Protein AF-G9KLY7-F1 (afdb_monomer_lite)

InterPro domains:
  IPR016024 Armadillo-type fold [SSF48371] (72-216)
  IPR052087 Ribosomal RNA-processing protein RRP12 [PTHR48287] (63-218)
  IPR057860 RRP12, N-terminal HEAT domain [PF25772] (69-218)

Organism: Mustela putorius furo (NCBI:txid9669)

Foldseek 3Di:
DDDDDDDDPPPDPVVVVVVVVVVPPDDDPDDDDDDDDDDDDDDDDDDDDDDPPPLCPLQVPQPDPLCVVLVVLPPDPDPLSVLLSNLVSVLSVVCVVVVHDNALLSLLVSLLVVCLVDDDLSNNLSSLQSNLSSLVPPDLVSLQVCVQVLLVSLLVVLVVCVPPPDCSNLLSSLSSLVSSLVSDDPVVVVDPSSVVSLVSLVVQCPPPDPSSVVSSVD

Radius of gyration: 25.96 Å; chains: 1; bounding box: 68×45×84 Å

pLDDT: mean 78.6, std 22.74, range [26.75, 97.88]

Sequence (218 aa):
FFSRPSGKSDLTVDAVKLHNELQSGSMRVGKSEAPETAMEEEEGPALTEKSSGTFMSGLSDCTNVTFSKVQRFWESNSAAHKEICAVLAAVTEVIRSQGGKETETEYFAALMTTVEAVESPESLAAVSYLLNLVLKRVPSPVLIKKFSDTSKAFMDIMAAQTNSGSTSALRWVLSCLATLLRKQDLEAWSYPVTLQVYQGLLSFTVHPKPKIRKAAQH

Structure (mmCIF, N/CA/C/O backbone):
data_AF-G9KLY7-F1
#
_entry.id   AF-G9KLY7-F1
#
loop_
_atom_site.group_PDB
_atom_site.id
_atom_site.type_symbol
_atom_site.label_atom_id
_atom_site.label_alt_id
_atom_site.label_comp_id
_atom_site.label_asym_id
_atom_site.label_entity_id
_atom_site.label_seq_id
_atom_site.pdbx_PDB_ins_code
_atom_site.Cartn_x
_atom_site.Cartn_y
_atom_site.Cartn_z
_atom_site.occupancy
_atom_site.B_iso_or_equiv
_atom_site.auth_seq_id
_atom_site.auth_comp_id
_atom_site.auth_asym_id
_atom_site.auth_atom_id
_atom_site.pdbx_PDB_model_num
ATOM 1 N N . PHE A 1 1 ? -45.523 27.018 -5.804 1.00 43.12 1 PHE A N 1
ATOM 2 C CA . PHE A 1 1 ? -46.338 26.554 -4.669 1.00 43.12 1 PHE A CA 1
ATOM 3 C C . PHE A 1 1 ? -45.859 25.178 -4.237 1.00 43.12 1 PHE A C 1
ATOM 5 O O . PHE A 1 1 ? -46.301 24.210 -4.824 1.00 43.12 1 PHE A O 1
ATOM 12 N N . PHE A 1 2 ? -44.951 25.099 -3.261 1.00 39.91 2 PHE A N 1
ATOM 13 C CA . PHE A 1 2 ? -44.820 23.951 -2.356 1.00 39.91 2 PHE A CA 1
ATOM 14 C C . PHE A 1 2 ? -44.278 24.465 -1.015 1.00 39.91 2 PHE A C 1
ATOM 16 O O . PHE A 1 2 ? -43.450 25.374 -0.971 1.00 39.91 2 PHE A O 1
ATOM 23 N N . SER A 1 3 ? -44.887 23.967 0.053 1.00 40.25 3 SER A N 1
ATOM 24 C CA . SER A 1 3 ? -45.015 24.587 1.368 1.00 40.25 3 SER A CA 1
ATOM 25 C C . SER A 1 3 ? -43.770 24.467 2.252 1.00 40.25 3 SER A C 1
ATOM 27 O O . SER A 1 3 ? -43.047 23.476 2.219 1.00 40.25 3 SER A O 1
ATOM 29 N N . ARG A 1 4 ? -43.566 25.488 3.089 1.00 48.78 4 ARG A N 1
ATOM 30 C CA . ARG A 1 4 ? -42.538 25.589 4.135 1.00 48.78 4 ARG A CA 1
ATOM 31 C C . ARG A 1 4 ? -42.913 24.687 5.325 1.00 48.78 4 ARG A C 1
ATOM 33 O O . ARG A 1 4 ? -44.036 24.833 5.811 1.00 48.78 4 ARG A O 1
ATOM 40 N N . PRO A 1 5 ? -42.028 23.828 5.864 1.00 46.84 5 PRO A N 1
ATOM 41 C CA . PRO A 1 5 ? -42.283 23.205 7.154 1.00 46.84 5 PRO A CA 1
ATOM 42 C C . PRO A 1 5 ? -42.012 24.238 8.252 1.00 46.84 5 PRO A C 1
ATOM 44 O O . PRO A 1 5 ? -40.879 24.661 8.474 1.00 46.84 5 PRO A O 1
ATOM 47 N N . SER A 1 6 ? -43.085 24.675 8.905 1.00 49.69 6 SER A N 1
ATOM 48 C CA . SER A 1 6 ? -43.054 25.278 10.235 1.00 49.69 6 SER A CA 1
ATOM 49 C C . SER A 1 6 ? -42.907 24.139 11.241 1.00 49.69 6 SER A C 1
ATOM 51 O O . SER A 1 6 ? -43.842 23.368 11.438 1.00 49.69 6 SER A O 1
ATOM 53 N N . GLY A 1 7 ? -41.732 24.015 11.845 1.00 43.12 7 GLY A N 1
ATOM 54 C CA . GLY A 1 7 ? -41.465 23.102 12.949 1.00 43.12 7 GLY A CA 1
ATOM 55 C C . GLY A 1 7 ? -40.492 23.793 13.886 1.00 43.12 7 GLY A C 1
ATOM 56 O O . GLY A 1 7 ? -39.414 24.198 13.461 1.00 43.12 7 GLY A O 1
ATOM 57 N N . LYS A 1 8 ? -40.915 24.017 15.128 1.00 46.72 8 LYS A N 1
ATOM 58 C CA . LYS A 1 8 ? -40.092 24.604 16.184 1.00 46.72 8 LYS A CA 1
ATOM 59 C C . LYS A 1 8 ? -38.872 23.705 16.380 1.00 46.72 8 LYS A C 1
ATOM 61 O O . LYS A 1 8 ? -39.028 22.525 16.676 1.00 46.72 8 LYS A O 1
ATOM 66 N N . SER A 1 9 ? -37.681 24.248 16.159 1.00 49.00 9 SER A N 1
ATOM 67 C CA . SER A 1 9 ? -36.434 23.556 16.462 1.00 49.00 9 SER A CA 1
ATOM 68 C C . SER A 1 9 ? -36.291 23.473 17.979 1.00 49.00 9 SER A C 1
ATOM 70 O O . SER A 1 9 ? -35.801 24.413 18.599 1.00 49.00 9 SER A O 1
ATOM 72 N N . ASP A 1 10 ? -36.696 22.352 18.573 1.00 50.41 10 ASP A N 1
ATOM 73 C CA . ASP A 1 10 ? -36.286 21.957 19.924 1.00 50.41 10 ASP A CA 1
ATOM 74 C C . ASP A 1 10 ? -34.817 21.502 19.885 1.00 50.41 10 ASP A C 1
ATOM 76 O O . ASP A 1 10 ? -34.469 20.358 20.172 1.00 50.41 10 ASP A O 1
ATOM 80 N N . LEU A 1 11 ? -33.931 22.425 19.485 1.00 51.50 11 LEU A N 1
ATOM 81 C CA . LEU A 1 11 ? -32.498 22.305 19.707 1.00 51.50 11 LEU A CA 1
ATOM 82 C C . LEU A 1 11 ? -32.294 22.573 21.200 1.00 51.50 11 LEU A C 1
ATOM 84 O O . LEU A 1 11 ? -32.127 23.706 21.647 1.00 51.50 11 LEU A O 1
ATOM 88 N N . THR A 1 12 ? -32.480 21.493 21.951 1.00 59.66 12 THR A N 1
ATOM 89 C CA . THR A 1 12 ? -32.489 21.379 23.405 1.00 59.66 12 THR A CA 1
ATOM 90 C C . THR A 1 12 ? -31.544 22.366 24.072 1.00 59.66 12 THR A C 1
ATOM 92 O O . THR A 1 12 ? -30.328 22.312 23.886 1.00 59.66 12 THR A O 1
ATOM 95 N N . VAL A 1 13 ? -32.130 23.224 24.906 1.00 58.59 13 VAL A N 1
ATOM 96 C CA . VAL A 1 13 ? -31.463 24.118 25.863 1.00 58.59 13 VAL A CA 1
ATOM 97 C C . VAL A 1 13 ? -30.364 23.383 26.650 1.00 58.59 13 VAL A C 1
ATOM 99 O O . VAL A 1 13 ? -29.341 23.974 26.991 1.00 58.59 13 VAL A O 1
ATOM 102 N N . ASP A 1 14 ? -30.522 22.073 26.839 1.00 55.53 14 ASP A N 1
ATOM 103 C CA . ASP A 1 14 ? -29.553 21.184 27.480 1.00 55.53 14 ASP A CA 1
ATOM 104 C C . ASP A 1 14 ? -28.222 21.069 26.722 1.00 55.53 14 ASP A C 1
ATOM 106 O O . ASP A 1 14 ? -27.166 21.038 27.349 1.00 55.53 14 ASP A O 1
ATOM 110 N N . ALA A 1 15 ? -28.232 21.099 25.384 1.00 57.47 15 ALA A N 1
ATOM 111 C CA . ALA A 1 15 ? -27.008 21.058 24.579 1.00 57.47 15 ALA A CA 1
ATOM 112 C C . ALA A 1 15 ? -26.181 22.348 24.733 1.00 57.47 15 ALA A C 1
ATOM 114 O O . ALA A 1 15 ? -24.951 22.309 24.752 1.00 57.47 15 ALA A O 1
ATOM 115 N N . VAL A 1 16 ? -26.855 23.491 24.902 1.00 59.41 16 VAL A N 1
ATOM 116 C CA . VAL A 1 16 ? -26.200 24.788 25.142 1.00 59.41 16 VAL A CA 1
ATOM 117 C C . VAL A 1 16 ? -25.718 24.895 26.591 1.00 59.41 16 VAL A C 1
ATOM 119 O O . VAL A 1 16 ? -24.630 25.415 26.841 1.00 59.41 16 VAL A O 1
ATOM 122 N N . LYS A 1 17 ? -26.478 24.355 27.552 1.00 61.22 17 LYS A N 1
ATOM 123 C CA . LYS A 1 17 ? -26.090 24.329 28.968 1.00 61.22 17 LYS A CA 1
ATOM 124 C C . LYS A 1 17 ? -24.821 23.500 29.197 1.00 61.22 17 LYS A C 1
ATOM 126 O O . LYS A 1 17 ? -23.915 23.968 29.880 1.00 61.22 17 LYS A O 1
ATOM 131 N N . LEU A 1 18 ? -24.717 22.341 28.547 1.00 61.12 18 LEU A N 1
ATOM 132 C CA . LEU A 1 18 ? -23.553 21.455 28.642 1.00 61.12 18 LEU A CA 1
ATOM 133 C C . LEU A 1 18 ? -22.294 22.095 28.021 1.00 61.12 18 LEU A C 1
ATOM 135 O O . LEU A 1 18 ? -21.194 21.954 28.553 1.00 61.12 18 LEU A O 1
ATOM 139 N N . HIS A 1 19 ? -22.451 22.883 26.949 1.00 58.31 19 HIS A N 1
ATOM 140 C CA . HIS A 1 19 ? -21.348 23.662 26.373 1.00 58.31 19 HIS A CA 1
ATOM 141 C C . HIS A 1 19 ? -20.872 24.793 27.306 1.00 58.31 19 HIS A C 1
ATOM 143 O O . HIS A 1 19 ? -19.667 25.005 27.448 1.00 58.31 19 HIS A O 1
ATOM 149 N N . ASN A 1 20 ? -21.799 25.483 27.983 1.00 57.00 20 ASN A N 1
ATOM 150 C CA . ASN A 1 20 ? -21.468 26.545 28.942 1.00 57.00 20 ASN A CA 1
ATOM 151 C C . ASN A 1 20 ? -20.804 26.011 30.222 1.00 57.00 20 ASN A C 1
ATOM 153 O O . ASN A 1 20 ? -19.874 26.637 30.729 1.00 57.00 20 ASN A O 1
ATOM 157 N N . GLU A 1 21 ? -21.230 24.851 30.729 1.00 58.00 21 GLU A N 1
ATOM 158 C CA . GLU A 1 21 ? -20.611 24.219 31.902 1.00 58.00 21 GLU A CA 1
ATOM 159 C C . GLU A 1 21 ? -19.152 23.823 31.623 1.00 58.00 21 GLU A C 1
ATOM 161 O O . GLU A 1 21 ? -18.280 24.116 32.442 1.00 58.00 21 GLU A O 1
ATOM 166 N N . LEU A 1 22 ? -18.858 23.289 30.429 1.00 55.34 22 LEU A N 1
ATOM 167 C CA . LEU A 1 22 ? -17.496 22.938 30.001 1.00 55.34 22 LEU A CA 1
ATOM 168 C C . LEU A 1 22 ? -16.576 24.153 29.794 1.00 55.34 22 LEU A C 1
ATOM 170 O O . LEU A 1 22 ? -15.370 24.041 30.010 1.00 55.34 22 LEU A O 1
ATOM 174 N N . GLN A 1 23 ? -17.112 25.313 29.401 1.00 49.84 23 GLN A N 1
ATOM 175 C CA . GLN A 1 23 ? -16.313 26.538 29.251 1.00 49.84 23 GLN A CA 1
ATOM 176 C C . GLN A 1 23 ? -16.103 27.303 30.566 1.00 49.84 23 GLN A C 1
ATOM 178 O O . GLN A 1 23 ? -15.151 28.073 30.680 1.00 49.84 23 GLN A O 1
ATOM 183 N N . SER A 1 24 ? -16.951 27.087 31.576 1.00 43.81 24 SER A N 1
ATOM 184 C CA . SER A 1 24 ? -16.925 27.837 32.841 1.00 43.81 24 SER A CA 1
ATOM 185 C C . SER A 1 24 ? -15.926 27.326 33.890 1.00 43.81 24 SER A C 1
ATOM 187 O O . SER A 1 24 ? -16.011 27.730 35.050 1.00 43.81 24 SER A O 1
ATOM 189 N N . GLY A 1 25 ? -14.962 26.481 33.498 1.00 43.44 25 GLY A N 1
ATOM 190 C CA . GLY A 1 25 ? -13.860 25.998 34.339 1.00 43.44 25 GLY A CA 1
ATOM 191 C C . GLY A 1 25 ? -12.996 27.134 34.898 1.00 43.44 25 GLY A C 1
ATOM 192 O O . GLY A 1 25 ? -11.901 27.412 34.415 1.00 43.44 25 GLY A O 1
ATOM 193 N N . SER A 1 26 ? -13.499 27.807 35.932 1.00 38.53 26 SER A N 1
ATOM 194 C CA . SER A 1 26 ? -12.792 28.820 36.696 1.00 38.53 26 SER A CA 1
ATOM 195 C C . SER A 1 26 ? -11.732 28.117 37.531 1.00 38.53 26 SER A C 1
ATOM 197 O O . SER A 1 26 ? -12.026 27.478 38.542 1.00 38.53 26 SER A O 1
ATOM 199 N N . MET A 1 27 ? -10.479 28.252 37.101 1.00 43.09 27 MET A N 1
ATOM 200 C CA . MET A 1 27 ? -9.332 28.009 37.959 1.00 43.09 27 MET A CA 1
ATOM 201 C C . MET A 1 27 ? -9.468 28.859 39.224 1.00 43.09 27 MET A C 1
ATOM 203 O O . MET A 1 27 ? -9.385 30.087 39.173 1.00 43.09 27 MET A O 1
ATOM 207 N N . ARG A 1 28 ? -9.626 28.205 40.373 1.00 34.66 28 ARG A N 1
ATOM 208 C CA . ARG A 1 28 ? -9.358 28.815 41.673 1.00 34.66 28 ARG A CA 1
ATOM 209 C C . ARG A 1 28 ? -8.182 28.099 42.311 1.00 34.66 28 ARG A C 1
ATOM 211 O O . ARG A 1 28 ? -8.326 27.096 42.997 1.00 34.66 28 ARG A O 1
ATOM 218 N N . VAL A 1 29 ? -7.004 28.662 42.059 1.00 41.59 29 VAL A N 1
ATOM 219 C CA . VAL A 1 29 ? -5.835 28.512 42.924 1.00 41.59 29 VAL A CA 1
ATOM 220 C C . VAL A 1 29 ? -6.199 29.152 44.265 1.00 41.59 29 VAL A C 1
ATOM 222 O O . VAL A 1 29 ? -6.426 30.357 44.332 1.00 41.59 29 VAL A O 1
ATOM 225 N N . GLY A 1 30 ? -6.294 28.342 45.317 1.00 29.91 30 GLY A N 1
ATOM 226 C CA . GLY A 1 30 ? -6.558 28.786 46.683 1.00 29.91 30 GLY A CA 1
ATOM 227 C C . GLY A 1 30 ? -5.616 28.076 47.645 1.00 29.91 30 GLY A C 1
ATOM 228 O O . GLY A 1 30 ? -5.758 26.887 47.899 1.00 29.91 30 GLY A O 1
ATOM 229 N N . LYS A 1 31 ? -4.625 28.814 48.139 1.00 34.75 31 LYS A N 1
ATOM 230 C CA . LYS A 1 31 ? -3.676 28.418 49.181 1.00 34.75 31 LYS A CA 1
ATOM 231 C C . LYS A 1 31 ? -4.272 28.837 50.530 1.00 34.75 31 LYS A C 1
ATOM 233 O O . LYS A 1 31 ? -4.532 30.025 50.668 1.00 34.75 31 LYS A O 1
ATOM 238 N N . SER A 1 32 ? -4.463 27.915 51.480 1.00 28.67 32 SER A N 1
ATOM 239 C CA . SER A 1 32 ? -4.460 28.211 52.928 1.00 28.67 32 SER A CA 1
ATOM 240 C C . SER A 1 32 ? -4.529 26.940 53.790 1.00 28.67 32 SER A C 1
ATOM 242 O O . SER A 1 32 ? -5.463 26.159 53.682 1.00 28.67 32 SER A O 1
ATOM 244 N N . GLU A 1 33 ? -3.464 26.767 54.577 1.00 30.42 33 GLU A N 1
ATOM 245 C CA . GLU A 1 33 ? -3.372 26.402 56.005 1.00 30.42 33 GLU A CA 1
ATOM 246 C C . GLU A 1 33 ? -4.382 25.424 56.652 1.00 30.42 33 GLU A C 1
ATOM 248 O O . GLU A 1 33 ? -5.589 25.642 56.673 1.00 30.42 33 GLU A O 1
ATOM 253 N N . ALA A 1 34 ? -3.815 24.379 57.271 1.00 32.91 34 ALA A N 1
ATOM 254 C CA . ALA A 1 34 ? -4.435 23.437 58.216 1.00 32.91 34 ALA A CA 1
ATOM 255 C C . ALA A 1 34 ? -4.718 24.104 59.593 1.00 32.91 34 ALA A C 1
ATOM 257 O O . ALA A 1 34 ? -4.144 25.168 59.845 1.00 32.91 34 ALA A O 1
ATOM 258 N N . PRO A 1 35 ? -5.544 23.522 60.501 1.00 38.03 35 PRO A N 1
ATOM 259 C CA . PRO A 1 35 ? -5.127 22.343 61.287 1.00 38.03 35 PRO A CA 1
ATOM 260 C C . PRO A 1 35 ? -6.212 21.279 61.623 1.00 38.03 35 PRO A C 1
ATOM 262 O O . PRO A 1 35 ? -7.405 21.551 61.639 1.00 38.03 35 PRO A O 1
ATOM 265 N N . GLU A 1 36 ? -5.701 20.072 61.914 1.00 27.17 36 GLU A N 1
ATOM 266 C CA . GLU A 1 36 ? -6.116 19.030 62.888 1.00 27.17 36 GLU A CA 1
ATOM 267 C C . GLU A 1 36 ? -7.600 18.623 63.078 1.00 27.17 36 GLU A C 1
ATOM 269 O O . GLU A 1 36 ? -8.401 19.368 63.629 1.00 27.17 36 GLU A O 1
ATOM 274 N N . THR A 1 37 ? -7.944 17.347 62.825 1.00 26.75 37 THR A N 1
ATOM 275 C CA . THR A 1 37 ? -8.063 16.263 63.845 1.00 26.75 37 THR A CA 1
ATOM 276 C C . THR A 1 37 ? -8.812 15.013 63.328 1.00 26.75 37 THR A C 1
ATOM 278 O O . THR A 1 37 ? -9.828 15.119 62.655 1.00 26.75 37 THR A O 1
ATOM 281 N N . ALA A 1 38 ? -8.313 13.851 63.778 1.00 29.25 38 ALA A N 1
ATOM 282 C CA . ALA A 1 38 ? -8.989 12.570 64.051 1.00 29.25 38 ALA A CA 1
ATOM 283 C C . ALA A 1 38 ? -9.402 11.603 62.910 1.00 29.25 38 ALA A C 1
ATOM 285 O O . ALA A 1 38 ? -9.938 11.971 61.875 1.00 29.25 38 ALA A O 1
ATOM 286 N N . MET A 1 39 ? -9.090 10.331 63.190 1.00 31.41 39 MET A N 1
ATOM 287 C CA . MET A 1 39 ? -9.146 9.096 62.395 1.00 31.41 39 MET A CA 1
ATOM 288 C C . MET A 1 39 ? -10.555 8.657 61.975 1.00 31.41 39 MET A C 1
ATOM 290 O O . MET A 1 39 ? -11.486 8.837 62.748 1.00 31.41 39 MET A O 1
ATOM 294 N N . GLU A 1 40 ? -10.647 7.945 60.845 1.00 31.22 40 GLU A N 1
ATOM 295 C CA . GLU A 1 40 ? -11.158 6.560 60.766 1.00 31.22 40 GLU A CA 1
ATOM 296 C C . GLU A 1 40 ? -10.858 5.963 59.371 1.00 31.22 40 GLU A C 1
ATOM 298 O O . GLU A 1 40 ? -11.022 6.624 58.345 1.00 31.22 40 GLU A O 1
ATOM 303 N N . GLU A 1 41 ? -10.326 4.738 59.353 1.00 31.16 41 GLU A N 1
ATOM 304 C CA . GLU A 1 41 ? -10.041 3.932 58.160 1.00 31.16 41 GLU A CA 1
ATOM 305 C C . GLU A 1 41 ? -11.329 3.273 57.649 1.00 31.16 41 GLU A C 1
ATOM 307 O O . GLU A 1 41 ? -12.024 2.638 58.432 1.00 31.16 41 GLU A O 1
ATOM 312 N N . GLU A 1 42 ? -11.605 3.358 56.345 1.00 29.22 42 GLU A N 1
ATOM 313 C CA . GLU A 1 42 ? -12.414 2.388 55.588 1.00 29.22 42 GLU A CA 1
ATOM 314 C C . GLU A 1 42 ? -12.041 2.512 54.097 1.00 29.22 42 GLU A C 1
ATOM 316 O O . GLU A 1 42 ? -11.941 3.609 53.538 1.00 29.22 42 GLU A O 1
ATOM 321 N N . GLU A 1 43 ? -11.735 1.374 53.477 1.00 36.62 43 GLU A N 1
ATOM 322 C CA . GLU A 1 43 ? -11.169 1.244 52.135 1.00 36.62 43 GLU A CA 1
ATOM 323 C C . GLU A 1 43 ? -12.163 1.658 51.032 1.00 36.62 43 GLU A C 1
ATOM 325 O O . GLU A 1 43 ? -13.253 1.106 50.899 1.00 36.62 43 GLU A O 1
ATOM 330 N N . GLY A 1 44 ? -11.749 2.580 50.158 1.00 29.64 44 GLY A N 1
ATOM 331 C CA . GLY A 1 44 ? -12.450 2.926 48.918 1.00 29.64 44 GLY A CA 1
ATOM 332 C C . GLY A 1 44 ? -11.447 3.084 47.770 1.00 29.64 44 GLY A C 1
ATOM 333 O O . GLY A 1 44 ? -10.405 3.715 47.962 1.00 29.64 44 GLY A O 1
ATOM 334 N N . PRO A 1 45 ? -11.690 2.494 46.585 1.00 32.44 45 PRO A N 1
ATOM 335 C CA . PRO A 1 45 ? -10.659 2.311 45.573 1.00 32.44 45 PRO A CA 1
ATOM 336 C C . PRO A 1 45 ? -10.225 3.639 44.951 1.00 32.44 45 PRO A C 1
ATOM 338 O O . PRO A 1 45 ? -11.038 4.510 44.640 1.00 32.44 45 PRO A O 1
ATOM 341 N N . ALA A 1 46 ? -8.913 3.742 44.744 1.00 30.94 46 ALA A N 1
ATOM 342 C CA . ALA A 1 46 ? -8.215 4.862 44.139 1.00 30.94 46 ALA A CA 1
ATOM 343 C C . ALA A 1 46 ? -8.925 5.398 42.883 1.00 30.94 46 ALA A C 1
ATOM 345 O O . ALA A 1 46 ? -9.134 4.680 41.899 1.00 30.94 46 ALA A O 1
ATOM 346 N N . LEU A 1 47 ? -9.243 6.694 42.922 1.00 34.56 47 LEU A N 1
ATOM 347 C CA . LEU A 1 47 ? -9.662 7.497 41.780 1.00 34.56 47 LEU A CA 1
ATOM 348 C C . LEU A 1 47 ? -8.561 7.454 40.717 1.00 34.56 47 LEU A C 1
ATOM 350 O O . LEU A 1 47 ? -7.587 8.200 40.754 1.00 34.56 47 LEU A O 1
ATOM 354 N N . THR A 1 48 ? -8.717 6.541 39.766 1.00 37.66 48 THR A N 1
ATOM 355 C CA . THR A 1 48 ? -7.951 6.537 38.526 1.00 37.66 48 THR A CA 1
ATOM 356 C C . THR A 1 48 ? -8.483 7.667 37.657 1.00 37.66 48 THR A C 1
ATOM 358 O O . THR A 1 48 ? -9.638 7.648 37.227 1.00 37.66 48 THR A O 1
ATOM 361 N N . GLU A 1 49 ? -7.635 8.666 37.423 1.00 37.38 49 GLU A N 1
ATOM 362 C CA . GLU A 1 49 ? -7.851 9.753 36.473 1.00 37.38 49 GLU A CA 1
ATOM 363 C C . GLU A 1 49 ? -8.247 9.181 35.103 1.00 37.38 49 GLU A C 1
ATOM 365 O O . GLU A 1 49 ? -7.430 8.656 34.346 1.00 37.38 49 GLU A O 1
ATOM 370 N N . LYS A 1 50 ? -9.536 9.261 34.773 1.00 48.75 50 LYS A N 1
ATOM 371 C CA . LYS A 1 50 ? -10.050 8.960 33.439 1.00 48.75 50 LYS A CA 1
ATOM 372 C C . LYS A 1 50 ? -10.324 10.274 32.728 1.00 48.75 50 LYS A C 1
ATOM 374 O O . LYS A 1 50 ? -11.309 10.925 33.046 1.00 48.75 50 LYS A O 1
ATOM 379 N N . SER A 1 51 ? -9.504 10.610 31.731 1.00 43.97 51 SER A N 1
ATOM 380 C CA . SER A 1 51 ? -10.001 11.098 30.433 1.00 43.97 51 SER A CA 1
ATOM 381 C C . SER A 1 51 ? -8.864 11.322 29.422 1.00 43.97 51 SER A C 1
ATOM 383 O O . SER A 1 51 ? -8.553 12.449 29.049 1.00 43.97 51 SER A O 1
ATOM 385 N N . SER A 1 52 ? -8.310 10.221 28.911 1.00 47.00 52 SER A N 1
ATOM 386 C CA . SER A 1 52 ? -7.625 10.171 27.601 1.00 47.00 52 SER A CA 1
ATOM 387 C C . SER A 1 52 ? -8.128 8.992 26.745 1.00 47.00 52 SER A C 1
ATOM 389 O O . SER A 1 52 ? -7.496 8.603 25.768 1.00 47.00 52 SER A O 1
ATOM 391 N N . GLY A 1 53 ? -9.251 8.373 27.139 1.00 44.06 53 GLY A N 1
ATOM 392 C CA . GLY A 1 53 ? -9.625 7.011 26.735 1.00 44.06 53 GLY A CA 1
ATOM 393 C C . GLY A 1 53 ? -10.452 6.858 25.456 1.00 44.06 53 GLY A C 1
ATOM 394 O O . GLY A 1 53 ? -10.667 5.728 25.028 1.00 44.06 53 GLY A O 1
ATOM 395 N N . THR A 1 54 ? -10.910 7.932 24.809 1.00 54.25 54 THR A N 1
ATOM 396 C CA . THR A 1 54 ? -11.861 7.785 23.686 1.00 54.25 54 THR A CA 1
ATOM 397 C C . THR A 1 54 ? -11.212 7.232 22.408 1.00 54.25 54 THR A C 1
ATOM 399 O O . THR A 1 54 ? -11.878 6.561 21.629 1.00 54.25 54 THR A O 1
ATOM 402 N N . PHE A 1 55 ? -9.900 7.412 22.211 1.00 48.06 55 PHE A N 1
ATOM 403 C CA . PHE A 1 55 ? -9.194 6.907 21.019 1.00 48.06 55 PHE A CA 1
ATOM 404 C C . PHE A 1 55 ? -8.828 5.415 21.083 1.00 48.06 55 PHE A C 1
ATOM 406 O O . PHE A 1 55 ? -8.521 4.815 20.056 1.00 48.06 55 PHE A O 1
ATOM 413 N N . MET A 1 56 ? -8.832 4.803 22.271 1.00 47.97 56 MET A N 1
ATOM 414 C CA . MET A 1 56 ? -8.331 3.433 22.443 1.00 47.97 56 MET A CA 1
ATOM 415 C C . MET A 1 56 ? -9.396 2.354 22.223 1.00 47.97 56 MET A C 1
ATOM 417 O O . MET A 1 56 ? -9.038 1.218 21.909 1.00 47.97 56 MET A O 1
ATOM 421 N N . SER A 1 57 ? -10.687 2.689 22.338 1.00 53.84 57 SER A N 1
ATOM 422 C CA . SER A 1 57 ? -11.762 1.688 22.252 1.00 53.84 57 SER A CA 1
ATOM 423 C C . SER A 1 57 ? -11.819 1.008 20.883 1.00 53.84 57 SER A C 1
ATOM 425 O O . SER A 1 57 ? -11.908 -0.208 20.822 1.00 53.84 57 SER A O 1
ATOM 427 N N . GLY A 1 58 ? -11.681 1.754 19.779 1.00 52.28 58 GLY A N 1
ATOM 428 C CA . GLY A 1 58 ? -11.715 1.164 18.430 1.00 52.28 58 GLY A CA 1
ATOM 429 C C . GLY A 1 58 ? -10.493 0.302 18.090 1.00 52.28 58 GLY A C 1
ATOM 430 O O . GLY A 1 58 ? -10.487 -0.413 17.092 1.00 52.28 58 GLY A O 1
ATOM 431 N N . LEU A 1 59 ? -9.449 0.376 18.916 1.00 56.28 59 LEU A N 1
ATOM 432 C CA . LEU A 1 59 ? -8.120 -0.118 18.602 1.00 56.28 59 LEU A CA 1
ATOM 433 C C . LEU A 1 59 ? -7.786 -1.411 19.365 1.00 56.28 59 LEU A C 1
ATOM 435 O O . LEU A 1 59 ? -7.214 -2.328 18.779 1.00 56.28 59 LEU A O 1
ATOM 439 N N . SER A 1 60 ? -8.245 -1.526 20.619 1.00 56.47 60 SER A N 1
ATOM 440 C CA . SER A 1 60 ? -8.217 -2.773 21.406 1.00 56.47 60 SER A CA 1
ATOM 441 C C . SER A 1 60 ? -9.022 -3.910 20.763 1.00 56.47 60 SER A C 1
ATOM 443 O O . SER A 1 60 ? -8.784 -5.077 21.065 1.00 56.47 60 SER A O 1
ATOM 445 N N . ASP A 1 61 ? -9.945 -3.572 19.863 1.00 63.78 61 ASP A N 1
ATOM 446 C CA . ASP A 1 61 ? -10.873 -4.526 19.267 1.00 63.78 61 ASP A CA 1
ATOM 447 C C . ASP A 1 61 ? -10.411 -5.070 17.909 1.00 63.78 61 ASP A C 1
ATOM 449 O O . ASP A 1 61 ? -11.122 -5.889 17.336 1.00 63.78 61 ASP A O 1
ATOM 453 N N . CYS A 1 62 ? -9.278 -4.627 17.343 1.00 69.69 62 CYS A N 1
ATOM 454 C CA . CYS A 1 62 ? -8.805 -5.130 16.046 1.00 69.69 62 CYS A CA 1
ATOM 455 C C . CYS A 1 62 ? -8.521 -6.639 16.131 1.00 69.69 62 CYS A C 1
ATOM 457 O O . CYS A 1 62 ? -7.585 -7.075 16.804 1.00 69.69 62 CYS A O 1
ATOM 459 N N . THR A 1 63 ? -9.303 -7.442 15.410 1.00 75.44 63 THR A N 1
ATOM 460 C CA . THR A 1 63 ? -9.268 -8.910 15.507 1.00 75.44 63 THR A CA 1
ATOM 461 C C . THR A 1 63 ? -8.190 -9.540 14.625 1.00 75.44 63 THR A C 1
ATOM 463 O O . THR A 1 63 ? -7.782 -10.684 14.845 1.00 75.44 63 THR A O 1
ATOM 466 N N . ASN A 1 64 ? -7.681 -8.799 13.636 1.00 82.38 64 ASN A N 1
ATOM 467 C CA . ASN A 1 64 ? -6.723 -9.336 12.679 1.00 82.38 64 ASN A CA 1
ATOM 468 C C . ASN A 1 64 ? -5.283 -9.399 13.235 1.00 82.38 64 ASN A C 1
ATOM 470 O O . ASN A 1 64 ? -4.613 -8.385 13.454 1.00 82.38 64 ASN A O 1
ATOM 474 N N . VAL A 1 65 ? -4.755 -10.622 13.360 1.00 85.12 65 VAL A N 1
ATOM 475 C CA . VAL A 1 65 ? -3.398 -10.925 13.867 1.00 85.12 65 VAL A CA 1
ATOM 476 C C . VAL A 1 65 ? -2.254 -10.374 13.003 1.00 85.12 65 VAL A C 1
ATOM 478 O O . VAL A 1 65 ? -1.103 -10.308 13.438 1.00 85.12 65 VAL A O 1
ATOM 481 N N . THR A 1 66 ? -2.528 -9.935 11.774 1.00 86.75 66 THR A N 1
ATOM 482 C CA . THR A 1 66 ? -1.547 -9.251 10.917 1.00 86.75 66 THR A CA 1
ATOM 483 C C . THR A 1 66 ? -0.974 -8.010 11.603 1.00 86.75 66 THR A C 1
ATOM 485 O O . THR A 1 66 ? 0.211 -7.695 11.436 1.00 86.75 66 THR A O 1
ATOM 488 N N . PHE A 1 67 ? -1.781 -7.348 12.435 1.00 88.44 67 PHE A N 1
ATOM 489 C CA . PHE A 1 67 ? -1.412 -6.118 13.124 1.00 88.44 67 PHE A CA 1
ATOM 490 C C . PHE A 1 67 ? -0.883 -6.330 14.547 1.00 88.44 67 PHE A C 1
ATOM 492 O O . PHE A 1 67 ? -0.656 -5.350 15.250 1.00 88.44 67 PHE A O 1
ATOM 499 N N . SER A 1 68 ? -0.540 -7.559 14.962 1.00 83.88 68 SER A N 1
ATOM 500 C CA . SER A 1 68 ? 0.068 -7.806 16.286 1.00 83.88 68 SER A CA 1
ATOM 501 C C . SER A 1 68 ? 1.325 -6.958 16.550 1.00 83.88 68 SER A C 1
ATOM 503 O O . SER A 1 68 ? 1.624 -6.598 17.684 1.00 83.88 68 SER A O 1
ATOM 505 N N . LYS A 1 69 ? 2.071 -6.578 15.499 1.00 82.06 69 LYS A N 1
ATOM 506 C CA . LYS A 1 69 ? 3.221 -5.659 15.623 1.00 82.06 69 LYS A CA 1
ATOM 507 C C . LYS A 1 69 ? 2.813 -4.227 15.974 1.00 82.06 69 LYS A C 1
ATOM 509 O O . LYS A 1 69 ? 3.575 -3.548 16.656 1.00 82.06 69 LYS A O 1
ATOM 514 N N . VAL A 1 70 ? 1.644 -3.793 15.509 1.00 84.50 70 VAL A N 1
ATOM 515 C CA . VAL A 1 70 ? 1.078 -2.462 15.762 1.00 84.50 70 VAL A CA 1
ATOM 516 C C . VAL A 1 70 ? 0.575 -2.350 17.197 1.00 84.50 70 VAL A C 1
ATOM 518 O O . VAL A 1 70 ? 0.594 -1.255 17.741 1.00 84.50 70 VAL A O 1
ATOM 521 N N . GLN A 1 71 ? 0.245 -3.461 17.866 1.00 81.00 71 GLN A N 1
ATOM 522 C CA . GLN A 1 71 ? -0.190 -3.423 19.269 1.00 81.00 71 GLN A CA 1
ATOM 523 C C . GLN A 1 71 ? 0.831 -2.734 20.186 1.00 81.00 71 GLN A C 1
ATOM 525 O O . GLN A 1 71 ? 0.473 -1.984 21.085 1.00 81.00 71 GLN A O 1
ATOM 530 N N . ARG A 1 72 ? 2.130 -2.902 19.898 1.00 83.44 72 ARG A N 1
ATOM 531 C CA . ARG A 1 72 ? 3.222 -2.245 20.642 1.00 83.44 72 ARG A CA 1
ATOM 532 C C . ARG A 1 72 ? 3.247 -0.722 20.484 1.00 83.44 72 ARG A C 1
ATOM 534 O O . ARG A 1 72 ? 3.977 -0.045 21.200 1.00 83.44 72 ARG A O 1
ATOM 541 N N . PHE A 1 73 ? 2.527 -0.182 19.508 1.00 85.12 73 PHE A N 1
ATOM 542 C CA . PHE A 1 73 ? 2.477 1.247 19.220 1.00 85.12 73 PHE A CA 1
ATOM 543 C C . PHE A 1 73 ? 1.370 1.965 19.993 1.00 85.12 73 PHE A C 1
ATOM 545 O O . PHE A 1 73 ? 1.418 3.190 20.070 1.00 85.12 73 PHE A O 1
ATOM 552 N N . TRP A 1 74 ? 0.431 1.240 20.609 1.00 79.50 74 TRP A N 1
ATOM 553 C CA . TRP A 1 74 ? -0.705 1.824 21.334 1.00 79.50 74 TRP A CA 1
ATOM 554 C C . TRP A 1 74 ? -0.313 2.671 22.528 1.00 79.50 74 TRP A C 1
ATOM 556 O O . TRP A 1 74 ? -0.870 3.743 22.727 1.00 79.50 74 TRP A O 1
ATOM 566 N N . GLU A 1 75 ? 0.708 2.244 23.255 1.00 78.69 75 GLU A N 1
ATOM 567 C CA . GLU A 1 75 ? 1.224 2.975 24.412 1.00 78.69 75 GLU A CA 1
ATOM 568 C C . GLU A 1 75 ? 2.344 3.955 24.026 1.00 78.69 75 GLU A C 1
ATOM 570 O O . GLU A 1 75 ? 2.962 4.595 24.876 1.00 78.69 75 GLU A O 1
ATOM 575 N N . SER A 1 76 ? 2.658 4.083 22.732 1.00 86.06 76 SER A N 1
ATOM 576 C CA . SER A 1 76 ? 3.781 4.903 22.300 1.00 86.06 76 SER A CA 1
ATOM 577 C C . SER A 1 76 ? 3.429 6.388 22.225 1.00 86.06 76 SER A C 1
ATOM 579 O O . SER A 1 76 ? 2.467 6.798 21.580 1.00 86.06 76 SER A O 1
ATOM 581 N N . ASN A 1 77 ? 4.309 7.229 22.772 1.00 84.38 77 ASN A N 1
ATOM 582 C CA . ASN A 1 77 ? 4.204 8.686 22.651 1.00 84.38 77 ASN A CA 1
ATOM 583 C C . ASN A 1 77 ? 4.687 9.253 21.303 1.00 84.38 77 ASN A C 1
ATOM 585 O O . ASN A 1 77 ? 4.581 10.456 21.074 1.00 84.38 77 ASN A O 1
ATOM 589 N N . SER A 1 78 ? 5.187 8.412 20.395 1.00 92.25 78 SER A N 1
ATOM 590 C CA . SER A 1 78 ? 5.633 8.839 19.065 1.00 92.25 78 SER A CA 1
ATOM 591 C C . SER A 1 78 ? 4.455 9.266 18.185 1.00 92.25 78 SER A C 1
ATOM 593 O O . SER A 1 78 ? 3.522 8.491 17.981 1.00 92.25 78 SER A O 1
ATOM 595 N N . ALA A 1 79 ? 4.535 10.459 17.588 1.00 90.62 79 ALA A N 1
ATOM 596 C CA . ALA A 1 79 ? 3.528 10.949 16.642 1.00 90.62 79 ALA A CA 1
ATOM 597 C C . ALA A 1 79 ? 3.327 9.987 15.457 1.00 90.62 79 ALA A C 1
ATOM 599 O O . ALA A 1 79 ? 2.198 9.680 15.097 1.00 90.62 79 ALA A O 1
ATOM 600 N N . ALA A 1 80 ? 4.411 9.416 14.918 1.00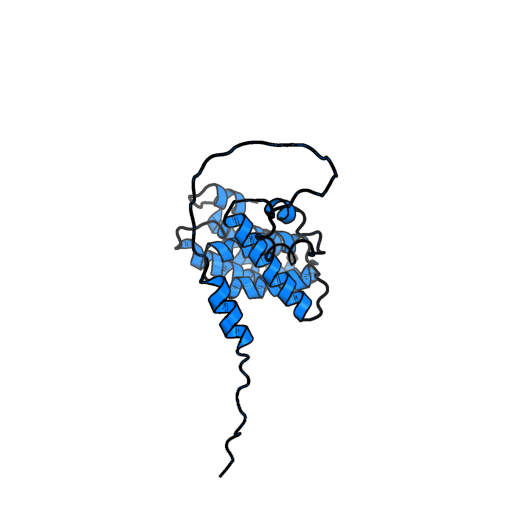 90.25 80 ALA A N 1
ATOM 601 C CA . ALA A 1 80 ? 4.325 8.448 13.824 1.00 90.25 80 ALA A CA 1
ATOM 602 C C . ALA A 1 80 ? 3.612 7.147 14.235 1.00 90.25 80 ALA A C 1
ATOM 604 O O . ALA A 1 80 ? 2.930 6.528 13.424 1.00 90.25 80 ALA A O 1
ATOM 605 N N . HIS A 1 81 ? 3.768 6.716 15.489 1.00 92.12 81 HIS A N 1
ATOM 606 C CA . HIS A 1 81 ? 3.058 5.547 16.010 1.00 92.12 81 HIS A CA 1
ATOM 607 C C . HIS A 1 81 ? 1.574 5.849 16.219 1.00 92.12 81 HIS A C 1
ATOM 609 O O . HIS A 1 81 ? 0.738 5.041 15.826 1.00 92.12 81 HIS A O 1
ATOM 615 N N . LYS A 1 82 ? 1.250 7.033 16.750 1.00 92.06 82 LYS A N 1
ATOM 616 C CA . LYS A 1 82 ? -0.133 7.507 16.883 1.00 92.06 82 LYS A CA 1
ATOM 617 C C . LYS A 1 82 ? -0.833 7.604 15.528 1.00 92.06 82 LYS A C 1
ATOM 619 O O . LYS A 1 82 ? -1.970 7.164 15.423 1.00 92.06 82 LYS A O 1
ATOM 624 N N . GLU A 1 83 ? -0.135 8.065 14.493 1.00 94.44 83 GLU A N 1
ATOM 625 C CA . GLU A 1 83 ? -0.665 8.121 13.127 1.00 94.44 83 GLU A CA 1
ATOM 626 C C . GLU A 1 83 ? -0.981 6.723 12.571 1.00 94.44 83 GLU A C 1
ATOM 628 O O . GLU A 1 83 ? -2.069 6.487 12.056 1.00 94.44 83 GLU A O 1
ATOM 633 N N . ILE A 1 84 ? -0.071 5.752 12.739 1.00 94.81 84 ILE A N 1
ATOM 634 C CA . ILE A 1 84 ? -0.314 4.350 12.341 1.00 94.81 84 ILE A CA 1
ATOM 635 C C . ILE A 1 84 ? -1.558 3.791 13.038 1.00 94.81 84 ILE A C 1
ATOM 637 O O . ILE A 1 84 ? -2.387 3.139 12.404 1.00 94.81 84 ILE A O 1
ATOM 641 N N . CYS A 1 85 ? -1.679 4.044 14.338 1.00 93.06 85 CYS A N 1
ATOM 642 C CA . CYS A 1 85 ? -2.812 3.625 15.148 1.00 93.06 85 CYS A CA 1
ATOM 643 C C . CYS A 1 85 ? -4.123 4.277 14.686 1.00 93.06 85 CYS A C 1
ATOM 645 O O . CYS A 1 85 ? -5.119 3.577 14.523 1.00 93.06 85 CYS A O 1
ATOM 647 N N . ALA A 1 86 ? -4.115 5.585 14.421 1.00 92.81 86 ALA A N 1
ATOM 648 C CA . ALA A 1 86 ? -5.282 6.328 13.956 1.00 92.81 86 ALA A CA 1
ATOM 649 C C . ALA A 1 86 ? -5.773 5.829 12.590 1.00 92.81 86 ALA A C 1
ATOM 651 O O . ALA A 1 86 ? -6.957 5.533 12.434 1.00 92.81 86 ALA A O 1
ATOM 652 N N . VAL A 1 87 ? -4.861 5.648 11.628 1.00 95.12 87 VAL A N 1
ATOM 653 C CA . VAL A 1 87 ? -5.192 5.095 10.306 1.00 95.12 87 VAL A CA 1
ATOM 654 C C . VAL A 1 87 ? -5.763 3.682 10.433 1.00 95.12 87 VAL A C 1
ATOM 656 O O . VAL A 1 87 ? -6.763 3.367 9.791 1.00 95.12 87 VAL A O 1
ATOM 659 N N . LEU A 1 88 ? -5.163 2.826 11.269 1.00 95.00 88 LEU A N 1
ATOM 660 C CA . LEU A 1 88 ? -5.656 1.463 11.466 1.00 95.00 88 LEU A CA 1
ATOM 661 C C . LEU A 1 88 ? -7.063 1.445 12.081 1.00 95.00 88 LEU A C 1
ATOM 663 O O . LEU A 1 88 ? -7.905 0.679 11.612 1.00 95.00 88 LEU A O 1
ATOM 667 N N . ALA A 1 89 ? -7.329 2.284 13.088 1.00 92.69 89 ALA A N 1
ATOM 668 C CA . ALA A 1 89 ? -8.665 2.432 13.666 1.00 92.69 89 ALA A CA 1
ATOM 669 C C . ALA A 1 89 ? -9.682 2.875 12.609 1.00 92.69 89 ALA A C 1
ATOM 671 O O . ALA A 1 89 ? -10.689 2.195 12.427 1.00 92.69 89 ALA A O 1
ATOM 672 N N . ALA A 1 90 ? -9.384 3.945 11.867 1.00 93.88 90 ALA A N 1
ATOM 673 C CA . ALA A 1 90 ? -10.284 4.483 10.849 1.00 93.88 90 ALA A CA 1
ATOM 674 C C . ALA A 1 90 ? -10.611 3.446 9.762 1.00 93.88 90 ALA A C 1
ATOM 676 O O . ALA A 1 90 ? -11.771 3.240 9.415 1.00 93.88 90 ALA A O 1
ATOM 677 N N . VAL A 1 91 ? -9.602 2.731 9.257 1.00 95.31 91 VAL A N 1
ATOM 678 C CA . VAL A 1 91 ? -9.808 1.680 8.250 1.00 95.31 91 VAL A CA 1
ATOM 679 C C . VAL A 1 91 ? -10.615 0.509 8.816 1.00 95.31 91 VAL A C 1
ATOM 681 O O . VAL A 1 91 ? -11.495 -0.017 8.135 1.00 95.31 91 VAL A O 1
ATOM 684 N N . THR A 1 92 ? -10.345 0.106 10.060 1.00 94.25 92 THR A N 1
ATOM 685 C CA . THR A 1 92 ? -11.089 -0.975 10.726 1.00 94.25 92 THR A CA 1
ATOM 686 C C . THR A 1 92 ? -12.556 -0.596 10.919 1.00 94.25 92 THR A C 1
ATOM 688 O O . THR A 1 92 ? -13.440 -1.405 10.643 1.00 94.25 92 THR A O 1
ATOM 691 N N . GLU A 1 93 ? -12.832 0.644 11.326 1.00 92.94 93 GLU A N 1
ATOM 692 C CA . GLU A 1 93 ? -14.190 1.174 11.453 1.00 92.94 93 GLU A CA 1
ATOM 693 C C . GLU A 1 93 ? -14.928 1.164 10.110 1.00 92.94 93 GLU A C 1
ATOM 695 O O . GLU A 1 93 ? -16.062 0.690 10.042 1.00 92.94 93 GLU A O 1
ATOM 700 N N . VAL A 1 94 ? -14.271 1.582 9.021 1.00 94.50 94 VAL A N 1
ATOM 701 C CA . VAL A 1 94 ? -14.854 1.530 7.670 1.00 94.50 94 VAL A CA 1
ATOM 702 C C . VAL A 1 94 ? -15.226 0.096 7.284 1.00 94.50 94 VAL A C 1
ATOM 704 O O . VAL A 1 94 ? -16.350 -0.135 6.839 1.00 94.50 94 VAL A O 1
ATOM 707 N N . ILE A 1 95 ? -14.340 -0.880 7.504 1.00 94.94 95 ILE A N 1
ATOM 708 C CA . ILE A 1 95 ? -14.620 -2.295 7.202 1.00 94.94 95 ILE A CA 1
ATOM 709 C C . ILE A 1 95 ? -15.823 -2.795 8.014 1.00 94.94 95 ILE A C 1
ATOM 711 O O . ILE A 1 95 ? -16.738 -3.399 7.453 1.00 94.94 95 ILE A O 1
ATOM 715 N N . ARG A 1 96 ? -15.865 -2.496 9.318 1.00 93.88 96 ARG A N 1
ATOM 716 C CA . ARG A 1 96 ? -16.977 -2.882 10.203 1.00 93.88 96 ARG A CA 1
ATOM 717 C C . ARG A 1 96 ? -18.296 -2.237 9.797 1.00 93.88 96 ARG A C 1
ATOM 719 O O . ARG A 1 96 ? -19.319 -2.914 9.782 1.00 93.88 96 ARG A O 1
ATOM 726 N N . SER A 1 97 ? -18.272 -0.957 9.427 1.00 93.81 97 SER A N 1
ATOM 727 C CA . SER A 1 97 ? -19.466 -0.214 9.001 1.00 93.81 97 SER A CA 1
ATOM 728 C C . SER A 1 97 ? -20.125 -0.817 7.754 1.00 93.81 97 SER A C 1
ATOM 730 O O . SER A 1 97 ? -21.334 -0.704 7.574 1.00 93.81 97 SER A O 1
ATOM 732 N N . GLN A 1 98 ? -19.341 -1.514 6.926 1.00 94.12 98 GLN A N 1
ATOM 733 C CA . GLN A 1 98 ? -19.805 -2.215 5.728 1.00 94.12 98 GLN A CA 1
ATOM 734 C C . GLN A 1 98 ? -20.157 -3.691 5.992 1.00 94.12 98 GLN A C 1
ATOM 736 O O . GLN A 1 98 ? -20.431 -4.435 5.052 1.00 94.12 98 GLN A O 1
ATOM 741 N N . GLY A 1 99 ? -20.154 -4.135 7.255 1.00 92.75 99 GLY A N 1
ATOM 742 C CA . GLY A 1 99 ? -20.418 -5.527 7.633 1.00 92.75 99 GLY A CA 1
ATOM 743 C C . GLY A 1 99 ? -19.274 -6.493 7.302 1.00 92.75 99 GLY A C 1
ATOM 744 O O . GLY A 1 99 ? -19.505 -7.699 7.192 1.00 92.75 99 GLY A O 1
ATOM 745 N N . GLY A 1 100 ? -18.058 -5.973 7.109 1.00 92.81 100 GLY A N 1
ATOM 746 C CA . GLY A 1 100 ? -16.870 -6.765 6.813 1.00 92.81 100 GLY A CA 1
ATOM 747 C C . GLY A 1 100 ? -16.372 -7.581 8.007 1.00 92.81 100 GLY A C 1
ATOM 748 O O . GLY A 1 100 ? -16.777 -7.371 9.151 1.00 92.81 100 GLY A O 1
ATOM 749 N N . LYS A 1 101 ? -15.469 -8.528 7.736 1.00 92.50 101 LYS A N 1
ATOM 750 C CA . LYS A 1 101 ? -14.952 -9.493 8.727 1.00 92.50 101 LYS A CA 1
ATOM 751 C C . LYS A 1 101 ? -13.489 -9.263 9.101 1.00 92.50 101 LYS A C 1
ATOM 753 O O . LYS A 1 101 ? -12.853 -10.172 9.629 1.00 92.50 101 LYS A O 1
ATOM 758 N N . GLU A 1 102 ? -12.953 -8.079 8.809 1.00 93.25 102 GLU A N 1
ATOM 759 C CA . GLU A 1 102 ? -11.558 -7.722 9.103 1.00 93.25 102 GLU A CA 1
ATOM 760 C C . GLU A 1 102 ? -10.535 -8.686 8.471 1.00 93.25 102 GLU A C 1
ATOM 762 O O . GLU A 1 102 ? -9.449 -8.922 9.001 1.00 93.25 102 GLU A O 1
ATOM 767 N N . THR A 1 103 ? -10.856 -9.259 7.311 1.00 95.38 103 THR A N 1
ATOM 768 C CA . THR A 1 103 ? -9.927 -10.115 6.566 1.00 95.38 103 THR A CA 1
ATOM 769 C C . THR A 1 103 ? -8.787 -9.295 5.968 1.00 95.38 103 THR A C 1
ATOM 771 O O . THR A 1 103 ? -8.921 -8.106 5.674 1.00 95.38 103 THR A O 1
ATOM 774 N N . GLU A 1 104 ? -7.651 -9.934 5.699 1.00 95.56 104 GLU A N 1
ATOM 775 C CA . GLU A 1 104 ? -6.495 -9.265 5.092 1.00 95.56 104 GLU A CA 1
ATOM 776 C C . GLU A 1 104 ? -6.827 -8.692 3.714 1.00 95.56 104 GLU A C 1
ATOM 778 O O . GLU A 1 104 ? -6.258 -7.685 3.305 1.00 95.56 104 GLU A O 1
ATOM 783 N N . THR A 1 105 ? -7.761 -9.319 2.995 1.00 96.56 105 THR A N 1
ATOM 784 C CA . THR A 1 105 ? -8.201 -8.834 1.684 1.00 96.56 105 THR A CA 1
ATOM 785 C C . THR A 1 105 ? -9.070 -7.581 1.811 1.00 96.56 105 THR A C 1
ATOM 787 O O . THR A 1 105 ? -8.904 -6.658 1.015 1.00 96.56 105 THR A O 1
ATOM 790 N N . GLU A 1 106 ? -9.940 -7.503 2.824 1.00 96.94 106 GLU A N 1
ATOM 791 C CA . GLU A 1 106 ? -10.714 -6.289 3.128 1.00 96.94 106 GLU A CA 1
ATOM 792 C C . GLU A 1 106 ? -9.793 -5.151 3.575 1.00 96.94 106 GLU A C 1
ATOM 794 O O . GLU A 1 106 ? -9.891 -4.045 3.045 1.00 96.94 106 GLU A O 1
ATOM 799 N N . TYR A 1 107 ? -8.830 -5.432 4.461 1.00 97.50 107 TYR A N 1
ATOM 800 C CA . TYR A 1 107 ? -7.811 -4.454 4.846 1.00 97.50 107 TYR A CA 1
ATOM 801 C C . TYR A 1 107 ? -6.978 -3.985 3.662 1.00 97.50 107 TYR A C 1
ATOM 803 O O . TYR A 1 107 ? -6.707 -2.796 3.548 1.00 97.50 107 TYR A O 1
ATOM 811 N N . PHE A 1 108 ? -6.576 -4.891 2.772 1.00 97.88 108 PHE A N 1
ATOM 812 C CA . PHE A 1 108 ? -5.847 -4.524 1.565 1.00 97.88 108 PHE A CA 1
ATOM 813 C C . PHE A 1 108 ? -6.663 -3.574 0.687 1.00 97.88 108 PHE A C 1
ATOM 815 O O . PHE A 1 108 ? -6.160 -2.518 0.318 1.00 97.88 108 PHE A O 1
ATOM 822 N N . ALA A 1 109 ? -7.922 -3.906 0.396 1.00 97.12 109 ALA A N 1
ATOM 823 C CA . ALA A 1 109 ? -8.787 -3.066 -0.428 1.00 97.12 109 ALA A CA 1
ATOM 824 C C . ALA A 1 109 ? -9.037 -1.686 0.206 1.00 97.12 109 ALA A C 1
ATOM 826 O O . ALA A 1 109 ? -8.904 -0.658 -0.465 1.00 97.12 109 ALA A O 1
ATOM 827 N N . ALA A 1 110 ? -9.342 -1.656 1.505 1.00 97.50 110 ALA A N 1
ATOM 828 C CA . ALA A 1 110 ? -9.593 -0.417 2.227 1.00 97.50 110 ALA A CA 1
ATOM 829 C C . ALA A 1 110 ? -8.329 0.455 2.306 1.00 97.50 110 ALA A C 1
ATOM 831 O O . ALA A 1 110 ? -8.382 1.630 1.957 1.00 97.50 110 ALA A O 1
ATOM 832 N N . LEU A 1 111 ? -7.173 -0.124 2.649 1.00 97.69 111 LEU A N 1
ATOM 833 C CA . LEU A 1 111 ? -5.902 0.603 2.705 1.00 97.69 111 LEU A CA 1
ATOM 834 C C . LEU A 1 111 ? -5.435 1.098 1.331 1.00 97.69 111 LEU A C 1
ATOM 836 O O . LEU A 1 111 ? -4.839 2.167 1.264 1.00 97.69 111 LEU A O 1
ATOM 840 N N . MET A 1 112 ? -5.691 0.358 0.247 1.00 97.69 112 MET A N 1
ATOM 841 C CA . MET A 1 112 ? -5.417 0.843 -1.112 1.00 97.69 112 MET A CA 1
ATOM 842 C C . MET A 1 112 ? -6.284 2.055 -1.457 1.00 97.69 112 MET A C 1
ATOM 844 O O . MET A 1 112 ? -5.786 3.021 -2.017 1.00 97.69 112 MET A O 1
ATOM 848 N N . THR A 1 113 ? -7.548 2.064 -1.039 1.00 96.69 113 THR A N 1
ATOM 849 C CA . THR A 1 113 ? -8.400 3.253 -1.201 1.00 96.69 113 THR A CA 1
ATOM 850 C C . THR A 1 113 ? -7.870 4.421 -0.363 1.00 96.69 113 THR A C 1
ATOM 852 O O . THR A 1 113 ? -7.803 5.555 -0.828 1.00 96.69 113 THR A O 1
ATOM 855 N N . THR A 1 114 ? -7.436 4.154 0.874 1.00 96.38 114 THR A N 1
ATOM 856 C CA . THR A 1 114 ? -6.861 5.181 1.750 1.00 96.38 114 THR A CA 1
ATOM 857 C C . THR A 1 114 ? -5.550 5.742 1.197 1.00 96.38 114 THR A C 1
ATOM 859 O O . THR A 1 114 ? -5.338 6.945 1.291 1.00 96.38 114 THR A O 1
ATOM 862 N N . VAL A 1 115 ? -4.674 4.917 0.608 1.00 95.00 115 VAL A N 1
ATOM 863 C CA . VAL A 1 115 ? -3.358 5.377 0.123 1.00 95.00 115 VAL A CA 1
ATOM 864 C C . VAL A 1 115 ? -3.478 6.362 -1.038 1.00 95.00 115 VAL A C 1
ATOM 866 O O . VAL A 1 115 ? -2.641 7.248 -1.161 1.00 95.00 115 VAL A O 1
ATOM 869 N N . GLU A 1 116 ? -4.526 6.231 -1.850 1.00 92.19 116 GLU A N 1
ATOM 870 C CA . GLU A 1 116 ? -4.824 7.140 -2.961 1.00 92.19 116 GLU A CA 1
ATOM 871 C C . GLU A 1 116 ? -5.476 8.452 -2.493 1.00 92.19 116 GLU A C 1
ATOM 873 O O . GLU A 1 116 ? -5.394 9.458 -3.192 1.00 92.19 116 GLU A O 1
ATOM 878 N N . ALA A 1 117 ? -6.101 8.457 -1.310 1.00 93.25 117 ALA A N 1
ATOM 879 C CA . ALA A 1 117 ? -6.825 9.608 -0.772 1.00 93.25 117 ALA A CA 1
ATOM 880 C C . ALA A 1 117 ? -6.001 10.482 0.192 1.00 93.25 117 ALA A C 1
ATOM 882 O O . ALA A 1 117 ? -6.376 11.623 0.454 1.00 93.25 117 ALA A O 1
ATOM 883 N N . VAL A 1 118 ? -4.914 9.960 0.772 1.00 92.50 118 VAL A N 1
ATOM 884 C CA . VAL A 1 118 ? -4.110 10.698 1.761 1.00 92.50 118 VAL A CA 1
ATOM 885 C C . VAL A 1 118 ? -3.100 11.634 1.102 1.00 92.50 118 VAL A C 1
ATOM 887 O O . VAL A 1 118 ? -2.317 11.234 0.246 1.00 92.50 118 VAL A O 1
ATOM 890 N N . GLU A 1 119 ? -3.057 12.877 1.578 1.00 87.31 119 GLU A N 1
ATOM 891 C CA . GLU A 1 119 ? -2.141 13.905 1.064 1.00 87.31 119 GLU A CA 1
ATOM 892 C C . GLU A 1 119 ? -0.948 14.161 1.997 1.00 87.31 119 GLU A C 1
ATOM 894 O O . GLU A 1 119 ? 0.122 14.581 1.551 1.00 87.31 119 GLU A O 1
ATOM 899 N N . SER A 1 120 ? -1.104 13.899 3.300 1.00 91.06 120 SER A N 1
ATOM 900 C CA . SER A 1 120 ? -0.044 14.169 4.273 1.00 91.06 120 SER A CA 1
ATOM 901 C C . SER A 1 120 ? 1.084 13.121 4.173 1.00 91.06 120 SER A C 1
ATOM 903 O O . SER A 1 120 ? 0.817 11.915 4.070 1.00 91.06 120 SER A O 1
ATOM 905 N N . PRO A 1 121 ? 2.367 13.530 4.232 1.00 90.94 121 PRO A N 1
ATOM 906 C CA . PRO A 1 121 ? 3.492 12.593 4.237 1.00 90.94 121 PRO A CA 1
ATOM 907 C C . PRO A 1 121 ? 3.457 11.594 5.404 1.00 90.94 121 PRO A C 1
ATOM 909 O O . PRO A 1 121 ? 3.922 10.458 5.266 1.00 90.94 121 PRO A O 1
ATOM 912 N N . GLU A 1 122 ? 2.931 12.014 6.554 1.00 92.25 122 GLU A N 1
ATOM 913 C CA . GLU A 1 122 ? 2.798 11.215 7.769 1.00 92.25 122 GLU A CA 1
ATOM 914 C C . GLU A 1 122 ? 1.753 10.109 7.590 1.00 92.25 122 GLU A C 1
ATOM 916 O O . GLU A 1 122 ? 2.077 8.931 7.789 1.00 92.25 122 GLU A O 1
ATOM 921 N N . SER A 1 123 ? 0.544 10.460 7.136 1.00 94.12 123 SER A N 1
ATOM 922 C CA . SER A 1 123 ? -0.530 9.495 6.875 1.00 94.12 123 SER A CA 1
ATOM 923 C C . SER A 1 123 ? -0.138 8.550 5.742 1.00 94.12 123 SER A C 1
ATOM 925 O O . SER A 1 123 ? -0.297 7.337 5.869 1.00 94.12 123 SER A O 1
ATOM 927 N N . LEU A 1 124 ? 0.486 9.056 4.671 1.00 94.88 124 LEU A N 1
ATOM 928 C CA . LEU A 1 124 ? 0.985 8.217 3.580 1.00 94.88 124 LEU A CA 1
ATOM 929 C C . LEU A 1 124 ? 2.017 7.190 4.073 1.00 94.88 124 LEU A C 1
ATOM 931 O O . LEU A 1 124 ? 1.988 6.023 3.668 1.00 94.88 124 LEU A O 1
ATOM 935 N N . ALA A 1 125 ? 2.920 7.587 4.976 1.00 94.81 125 ALA A N 1
ATOM 936 C CA . ALA A 1 125 ? 3.889 6.671 5.571 1.00 94.81 125 ALA A CA 1
ATOM 937 C C . ALA A 1 125 ? 3.228 5.617 6.474 1.00 94.81 125 ALA A C 1
ATOM 939 O O .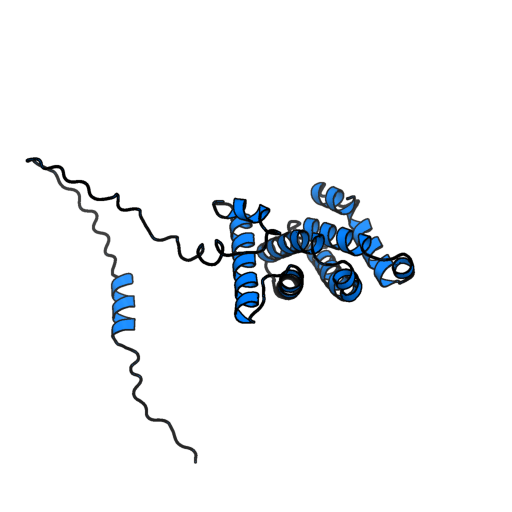 ALA A 1 125 ? 3.656 4.456 6.458 1.00 94.81 125 ALA A O 1
ATOM 940 N N . ALA A 1 126 ? 2.196 6.002 7.228 1.00 96.00 126 ALA A N 1
ATOM 941 C CA . ALA A 1 126 ? 1.409 5.103 8.064 1.00 96.00 126 ALA A CA 1
ATOM 942 C C . ALA A 1 126 ? 0.626 4.074 7.233 1.00 96.00 126 ALA A C 1
ATOM 944 O O . ALA A 1 126 ? 0.773 2.870 7.455 1.00 96.00 126 ALA A O 1
ATOM 945 N N . VAL A 1 127 ? -0.119 4.519 6.217 1.00 97.00 127 VAL A N 1
ATOM 946 C CA . VAL A 1 127 ? -0.871 3.640 5.306 1.00 97.00 127 VAL A CA 1
ATOM 947 C C . VAL A 1 127 ? 0.076 2.687 4.572 1.00 97.00 127 VAL A C 1
ATOM 949 O O . VAL A 1 127 ? -0.152 1.477 4.553 1.00 97.00 127 VAL A O 1
ATOM 952 N N . SER A 1 128 ? 1.199 3.195 4.047 1.00 96.31 128 SER A N 1
ATOM 953 C CA . SER A 1 128 ? 2.205 2.368 3.360 1.00 96.31 128 SER A CA 1
ATOM 954 C C . SER A 1 128 ? 2.799 1.292 4.276 1.00 96.31 128 SER A C 1
ATOM 956 O O . SER A 1 128 ? 3.065 0.169 3.840 1.00 96.31 128 SER A O 1
ATOM 958 N N . TYR A 1 129 ? 3.007 1.608 5.559 1.00 96.12 129 TYR A N 1
ATOM 959 C CA . TYR A 1 129 ? 3.465 0.628 6.540 1.00 96.12 129 TYR A CA 1
ATOM 960 C C . TYR A 1 129 ? 2.446 -0.493 6.750 1.00 96.12 129 TYR A C 1
ATOM 962 O O . TYR A 1 129 ? 2.824 -1.668 6.700 1.00 96.12 129 TYR A O 1
ATOM 970 N N . LEU A 1 130 ? 1.179 -0.130 6.973 1.00 96.88 130 LEU A N 1
ATOM 971 C CA . LEU A 1 130 ? 0.088 -1.078 7.186 1.00 96.88 130 LEU A CA 1
ATOM 972 C C . LEU A 1 130 ? -0.104 -1.974 5.954 1.00 96.88 130 LEU A C 1
ATOM 974 O O . LEU A 1 130 ? -0.158 -3.196 6.101 1.00 96.88 130 LEU A O 1
ATOM 978 N N . LEU A 1 131 ? -0.064 -1.405 4.743 1.00 97.19 131 LEU A N 1
ATOM 979 C CA . LEU A 1 131 ? -0.075 -2.164 3.488 1.00 97.19 131 LEU A CA 1
ATOM 980 C C . LEU A 1 131 ? 1.061 -3.188 3.434 1.00 97.19 131 LEU A C 1
ATOM 982 O O . LEU A 1 131 ? 0.818 -4.358 3.155 1.00 97.19 131 LEU A O 1
ATOM 986 N N . ASN A 1 132 ? 2.293 -2.810 3.782 1.00 96.25 132 ASN A N 1
ATOM 987 C CA . ASN A 1 132 ? 3.426 -3.744 3.797 1.00 96.25 132 ASN A CA 1
ATOM 988 C C . ASN A 1 132 ? 3.255 -4.909 4.798 1.00 96.25 132 ASN A C 1
ATOM 990 O O . ASN A 1 132 ? 3.876 -5.963 4.621 1.00 96.25 132 ASN A O 1
ATOM 994 N N . LEU A 1 133 ? 2.461 -4.742 5.861 1.00 95.75 133 LEU A N 1
ATOM 995 C CA . LEU A 1 133 ? 2.104 -5.850 6.752 1.00 95.75 133 LEU A CA 1
ATOM 996 C C . LEU A 1 133 ? 1.062 -6.762 6.096 1.00 95.75 133 LEU A C 1
ATOM 998 O O . LEU A 1 133 ? 1.266 -7.976 6.042 1.00 95.75 133 LEU A O 1
ATOM 1002 N N . VAL A 1 134 ? -0.001 -6.168 5.554 1.00 96.50 134 VAL A N 1
ATOM 1003 C CA . VAL A 1 134 ? -1.147 -6.876 4.970 1.00 96.50 134 VAL A CA 1
ATOM 1004 C C . VAL A 1 134 ? -0.779 -7.618 3.688 1.00 96.50 134 VAL A C 1
ATOM 1006 O O . VAL A 1 134 ? -1.089 -8.801 3.565 1.00 96.50 134 VAL A O 1
ATOM 1009 N N . LEU A 1 135 ? -0.023 -7.003 2.773 1.00 95.44 135 LEU A N 1
ATOM 1010 C CA . LEU A 1 135 ? 0.392 -7.620 1.504 1.00 95.44 135 LEU A CA 1
ATOM 1011 C C . LEU A 1 135 ? 1.123 -8.959 1.683 1.00 95.44 135 LEU A C 1
ATOM 1013 O O . LEU A 1 135 ? 1.086 -9.808 0.798 1.00 95.44 135 LEU A O 1
ATOM 1017 N N . LYS A 1 136 ? 1.783 -9.181 2.824 1.00 94.19 136 LYS A N 1
ATOM 1018 C CA . LYS A 1 136 ? 2.482 -10.446 3.113 1.00 94.19 136 LYS A CA 1
ATOM 1019 C C . LYS A 1 136 ? 1.534 -11.590 3.469 1.00 94.19 136 LYS A C 1
ATOM 1021 O O . LYS A 1 136 ? 1.974 -12.737 3.521 1.00 94.19 136 LYS A O 1
ATOM 1026 N N . ARG A 1 137 ? 0.270 -11.278 3.751 1.00 94.94 137 ARG A N 1
ATOM 1027 C CA . ARG A 1 137 ? -0.763 -12.210 4.209 1.00 94.94 137 ARG A CA 1
ATOM 1028 C C . ARG A 1 137 ? -1.918 -12.363 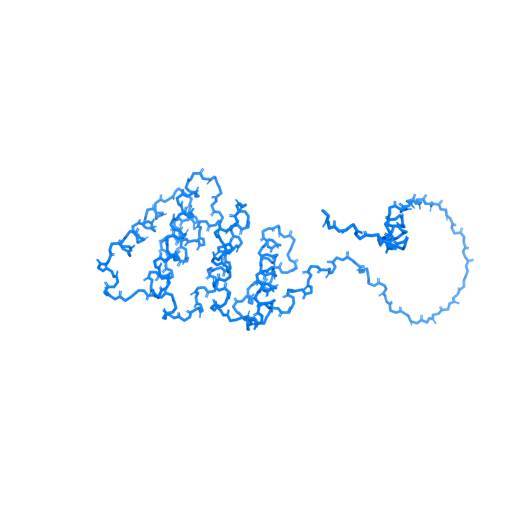3.218 1.00 94.94 137 ARG A C 1
ATOM 1030 O O . ARG A 1 137 ? -2.580 -13.392 3.245 1.00 94.94 137 ARG A O 1
ATOM 1037 N N . VAL A 1 138 ? -2.123 -11.394 2.324 1.00 96.31 138 VAL A N 1
ATOM 1038 C CA . VAL A 1 138 ? -3.144 -11.476 1.268 1.00 96.31 138 VAL A CA 1
ATOM 1039 C C . VAL A 1 138 ? -2.897 -12.704 0.369 1.00 96.31 138 VAL A C 1
ATOM 1041 O O . VAL A 1 138 ? -1.752 -12.951 -0.031 1.00 96.31 138 VAL A O 1
ATOM 1044 N N . PRO A 1 139 ? -3.946 -13.473 0.012 1.00 96.50 139 PRO A N 1
ATOM 1045 C CA . PRO A 1 139 ? -3.824 -14.614 -0.889 1.00 96.50 139 PRO A CA 1
ATOM 1046 C C . PRO A 1 139 ? -3.184 -14.242 -2.231 1.00 96.50 139 PRO A C 1
ATOM 1048 O O . PRO A 1 139 ? -3.531 -13.240 -2.855 1.00 96.50 139 PRO A O 1
ATOM 1051 N N . SER A 1 140 ? -2.285 -15.098 -2.720 1.00 95.62 140 SER A N 1
ATOM 1052 C CA . SER A 1 140 ? -1.534 -14.829 -3.959 1.00 95.62 140 SER A CA 1
ATOM 1053 C C . SER A 1 140 ? -2.434 -14.586 -5.187 1.00 95.62 140 SER A C 1
ATOM 1055 O O . SER A 1 140 ? -2.145 -13.641 -5.918 1.00 95.62 140 SER A O 1
ATOM 1057 N N . PRO A 1 141 ? -3.561 -15.308 -5.390 1.00 96.44 141 PRO A N 1
ATOM 1058 C CA . PRO A 1 141 ? -4.471 -15.027 -6.507 1.00 96.44 141 PRO A CA 1
ATOM 1059 C C . PRO A 1 141 ? -5.034 -13.599 -6.509 1.00 96.44 141 PRO A C 1
ATOM 1061 O O . PRO A 1 141 ? -5.231 -13.014 -7.573 1.00 96.44 141 PRO A O 1
ATOM 1064 N N . VAL A 1 142 ? -5.263 -13.012 -5.328 1.00 96.88 142 VAL A N 1
ATOM 1065 C CA . VAL A 1 142 ? -5.739 -11.626 -5.203 1.00 96.88 142 VAL A CA 1
ATOM 1066 C C . VAL A 1 142 ? -4.645 -10.655 -5.642 1.00 96.88 142 VAL A C 1
ATOM 1068 O O . VAL A 1 142 ? -4.913 -9.755 -6.434 1.00 96.88 142 VAL A O 1
ATOM 1071 N N . LEU A 1 143 ? -3.409 -10.865 -5.175 1.00 96.44 143 LEU A N 1
ATOM 1072 C CA . LEU A 1 143 ? -2.266 -10.010 -5.512 1.00 96.44 143 LEU A CA 1
ATOM 1073 C C . LEU A 1 143 ? -1.908 -10.068 -7.000 1.00 96.44 143 LEU A C 1
ATOM 1075 O O . LEU A 1 143 ? -1.564 -9.040 -7.572 1.00 96.44 143 LEU A O 1
ATOM 1079 N N . ILE A 1 144 ? -2.028 -11.239 -7.632 1.00 96.00 144 ILE A N 1
ATOM 1080 C CA . ILE A 1 144 ? -1.837 -11.396 -9.081 1.00 96.00 144 ILE A CA 1
ATOM 1081 C C . ILE A 1 144 ? -2.930 -10.627 -9.831 1.00 96.00 144 ILE A C 1
ATOM 1083 O O . ILE A 1 144 ? -2.627 -9.758 -10.644 1.00 96.00 144 ILE A O 1
ATOM 1087 N N . LYS A 1 145 ? -4.207 -10.859 -9.492 1.00 96.12 145 LYS A N 1
ATOM 1088 C CA . LYS A 1 145 ? -5.342 -10.182 -10.141 1.00 96.12 145 LYS A CA 1
ATOM 1089 C C . LYS A 1 145 ? -5.288 -8.658 -10.003 1.00 96.12 145 LYS A C 1
ATOM 1091 O O . LYS A 1 145 ? -5.753 -7.949 -10.890 1.00 96.12 145 LYS A O 1
ATOM 1096 N N . LYS A 1 146 ? -4.759 -8.152 -8.888 1.00 96.50 146 LYS A N 1
ATOM 1097 C CA . LYS A 1 146 ? -4.654 -6.718 -8.589 1.00 96.50 146 LYS A CA 1
ATOM 1098 C C . LYS A 1 146 ? -3.283 -6.116 -8.882 1.00 96.50 146 LYS A C 1
ATOM 1100 O O . LYS A 1 146 ? -3.081 -4.942 -8.579 1.00 96.50 146 LYS A O 1
ATOM 1105 N N . PHE A 1 147 ? -2.363 -6.869 -9.485 1.00 96.56 147 PHE A N 1
ATOM 1106 C CA . PHE A 1 147 ? -0.982 -6.432 -9.683 1.00 96.56 147 PHE A CA 1
ATOM 1107 C C . PHE A 1 147 ? -0.886 -5.097 -10.425 1.00 96.56 147 PHE A C 1
ATOM 1109 O O . PHE A 1 147 ? -0.233 -4.183 -9.929 1.00 96.56 147 PHE A O 1
ATOM 1116 N N . SER A 1 148 ? -1.562 -4.965 -11.571 1.00 95.75 148 SER A N 1
ATOM 1117 C CA . SER A 1 148 ? -1.489 -3.760 -12.408 1.00 95.75 148 SER A CA 1
ATOM 1118 C C . SER A 1 148 ? -1.958 -2.508 -11.660 1.00 95.75 148 SER A C 1
ATOM 1120 O O . SER A 1 148 ? -1.207 -1.542 -11.557 1.00 95.75 148 SER A O 1
ATOM 1122 N N . ASP A 1 149 ? -3.158 -2.544 -11.073 1.00 95.88 149 ASP A N 1
ATOM 1123 C CA . ASP A 1 149 ? -3.731 -1.403 -10.343 1.00 95.88 149 ASP A CA 1
ATOM 1124 C C . ASP A 1 149 ? -2.848 -1.016 -9.145 1.00 95.88 149 ASP A C 1
ATOM 1126 O O . ASP A 1 149 ? -2.476 0.142 -8.961 1.00 95.88 149 ASP A O 1
ATOM 1130 N N . THR A 1 150 ? -2.446 -2.019 -8.360 1.00 96.94 150 THR A N 1
ATOM 1131 C CA . THR A 1 150 ? -1.694 -1.814 -7.114 1.00 96.94 150 THR A CA 1
ATOM 1132 C C . THR A 1 150 ? -0.281 -1.305 -7.385 1.00 96.94 150 THR A C 1
ATOM 1134 O O . THR A 1 150 ? 0.210 -0.409 -6.700 1.00 96.94 150 THR A O 1
ATOM 1137 N N . SER A 1 151 ? 0.396 -1.878 -8.382 1.00 96.62 151 SER A N 1
ATOM 1138 C CA . SER A 1 151 ? 1.750 -1.459 -8.743 1.00 96.62 151 SER A CA 1
ATOM 1139 C C . SER A 1 151 ? 1.767 -0.065 -9.356 1.00 96.62 151 SER A C 1
ATOM 1141 O O . SER A 1 151 ? 2.680 0.697 -9.048 1.00 96.62 151 SER A O 1
ATOM 1143 N N . LYS A 1 152 ? 0.740 0.307 -10.131 1.00 96.25 152 LYS A N 1
ATOM 1144 C CA . LYS A 1 152 ? 0.580 1.669 -10.642 1.00 96.25 152 LYS A CA 1
ATOM 1145 C C . LYS A 1 152 ? 0.479 2.689 -9.506 1.00 96.25 152 LYS A C 1
ATOM 1147 O O . LYS A 1 152 ? 1.298 3.600 -9.467 1.00 96.25 152 LYS A O 1
ATOM 1152 N N . ALA A 1 153 ? -0.424 2.483 -8.544 1.00 96.00 153 ALA A N 1
ATOM 1153 C CA . ALA A 1 153 ? -0.568 3.384 -7.396 1.00 96.00 153 ALA A CA 1
ATOM 1154 C C . ALA A 1 153 ? 0.758 3.565 -6.627 1.00 96.00 153 ALA A C 1
ATOM 1156 O O . ALA A 1 153 ? 1.150 4.675 -6.272 1.00 96.00 153 ALA A O 1
ATOM 1157 N N . PHE A 1 154 ? 1.514 2.481 -6.423 1.00 95.69 154 PHE A N 1
ATOM 1158 C CA . PHE A 1 154 ? 2.826 2.550 -5.775 1.00 95.69 154 PHE A CA 1
ATOM 1159 C C . PHE A 1 154 ? 3.899 3.252 -6.613 1.00 95.69 154 PHE A C 1
ATOM 1161 O O . PHE A 1 154 ? 4.706 3.998 -6.056 1.00 95.69 154 PHE A O 1
ATOM 1168 N N . MET A 1 155 ? 3.911 3.050 -7.930 1.00 95.25 155 MET A N 1
ATOM 1169 C CA . MET A 1 155 ? 4.814 3.758 -8.839 1.00 95.25 155 MET A CA 1
ATOM 1170 C C . MET A 1 155 ? 4.522 5.265 -8.862 1.00 95.25 155 MET A C 1
ATOM 1172 O O . MET A 1 155 ? 5.461 6.061 -8.807 1.00 95.25 155 MET A O 1
ATOM 1176 N N . ASP A 1 156 ? 3.247 5.660 -8.844 1.00 93.25 156 ASP A N 1
ATOM 1177 C CA . ASP A 1 156 ? 2.827 7.065 -8.781 1.00 93.25 156 ASP A CA 1
ATOM 1178 C C . ASP A 1 156 ? 3.283 7.717 -7.463 1.00 93.25 156 ASP A C 1
ATOM 1180 O O . ASP A 1 156 ? 3.863 8.808 -7.465 1.00 93.25 156 ASP A O 1
ATOM 1184 N N . ILE A 1 157 ? 3.149 7.005 -6.336 1.00 92.12 157 ILE A N 1
ATOM 1185 C CA . ILE A 1 157 ? 3.678 7.456 -5.040 1.00 92.12 157 ILE A CA 1
ATOM 1186 C C . ILE A 1 157 ? 5.207 7.604 -5.085 1.00 92.12 157 ILE A C 1
ATOM 1188 O O . ILE A 1 157 ? 5.743 8.590 -4.579 1.00 92.12 157 ILE A O 1
ATOM 1192 N N . MET A 1 158 ? 5.937 6.662 -5.689 1.00 91.38 158 MET A N 1
ATOM 1193 C CA . MET A 1 158 ? 7.397 6.764 -5.824 1.00 91.38 158 MET A CA 1
ATOM 1194 C C . MET A 1 158 ? 7.814 7.985 -6.648 1.00 91.38 158 MET A C 1
ATOM 1196 O O . MET A 1 158 ? 8.749 8.695 -6.263 1.00 91.38 158 MET A O 1
ATOM 1200 N N . ALA A 1 159 ? 7.109 8.256 -7.747 1.00 89.81 159 ALA A N 1
ATOM 1201 C CA . ALA A 1 159 ? 7.350 9.426 -8.581 1.00 89.81 159 ALA A CA 1
ATOM 1202 C C . ALA A 1 159 ? 7.107 10.728 -7.797 1.00 89.81 159 ALA A C 1
ATOM 1204 O O . ALA A 1 159 ? 7.974 11.603 -7.778 1.00 89.81 159 ALA A O 1
ATOM 1205 N N . ALA A 1 160 ? 5.991 10.819 -7.066 1.00 87.31 160 ALA A N 1
ATOM 1206 C CA . ALA A 1 160 ? 5.670 11.979 -6.233 1.00 87.31 160 ALA A CA 1
ATOM 1207 C C . ALA A 1 160 ? 6.693 12.192 -5.102 1.00 87.31 160 ALA A C 1
ATOM 1209 O O . ALA A 1 160 ? 7.100 13.319 -4.812 1.00 87.31 160 ALA A O 1
ATOM 1210 N N . GLN A 1 161 ? 7.160 11.104 -4.483 1.00 83.12 161 GLN A N 1
ATOM 1211 C CA . GLN A 1 161 ? 8.070 11.169 -3.340 1.00 83.12 161 GLN A CA 1
ATOM 1212 C C . GLN A 1 161 ? 9.521 11.467 -3.729 1.00 83.12 161 GLN A C 1
ATOM 1214 O O . GLN A 1 161 ? 10.278 11.943 -2.889 1.00 83.12 161 GLN A O 1
ATOM 1219 N N . THR A 1 162 ? 9.913 11.247 -4.988 1.00 75.56 162 THR A N 1
ATOM 1220 C CA . THR A 1 162 ? 11.277 11.540 -5.471 1.00 75.56 162 THR A CA 1
ATOM 1221 C C . THR A 1 162 ? 11.628 13.027 -5.338 1.00 75.56 162 THR A C 1
ATOM 1223 O O . THR A 1 162 ? 12.778 13.366 -5.067 1.00 75.56 162 THR A O 1
ATOM 1226 N N . ASN A 1 163 ? 10.627 13.906 -5.444 1.00 71.00 163 ASN A N 1
ATOM 1227 C CA . ASN A 1 163 ? 10.790 15.355 -5.291 1.00 71.00 163 ASN A CA 1
ATOM 1228 C C . ASN A 1 163 ? 10.463 15.856 -3.875 1.00 71.00 163 ASN A C 1
ATOM 1230 O O . ASN A 1 163 ? 10.766 16.997 -3.531 1.00 71.00 163 ASN A O 1
ATOM 1234 N N . SER A 1 164 ? 9.848 15.01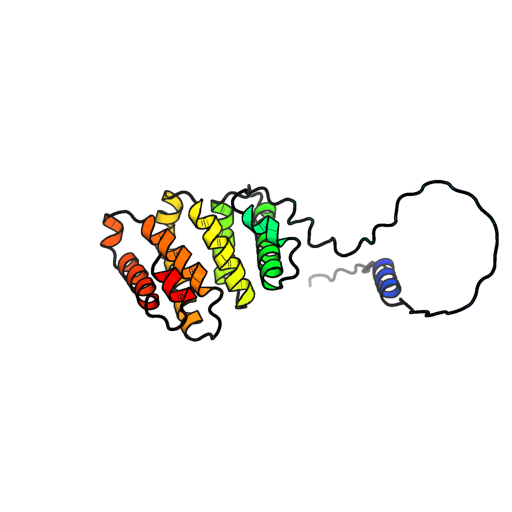6 -3.038 1.00 67.44 164 SER A N 1
ATOM 1235 C CA . SER A 1 164 ? 9.497 15.368 -1.666 1.00 67.44 164 SER A CA 1
ATOM 1236 C C . SER A 1 164 ? 10.656 15.010 -0.729 1.00 67.44 164 SER A C 1
ATOM 1238 O O . SER A 1 164 ? 11.171 13.897 -0.752 1.00 67.44 164 SER A O 1
ATOM 1240 N N . GLY A 1 165 ? 11.094 15.924 0.140 1.00 64.12 165 GLY A N 1
ATOM 1241 C CA . GLY A 1 165 ? 12.215 15.656 1.061 1.00 64.12 165 GLY A CA 1
ATOM 1242 C C . GLY A 1 165 ? 11.976 14.500 2.055 1.00 64.12 165 GLY A C 1
ATOM 1243 O O . GLY A 1 165 ? 12.931 13.980 2.657 1.00 64.12 165 GLY A O 1
ATOM 1244 N N . SER A 1 166 ? 10.718 14.068 2.215 1.00 72.62 166 SER A N 1
ATOM 1245 C CA . SER A 1 166 ? 10.311 12.946 3.062 1.00 72.62 166 SER A CA 1
ATOM 1246 C C . SER A 1 166 ? 10.548 11.609 2.365 1.00 72.62 166 SER A C 1
ATOM 1248 O O . SER A 1 166 ? 10.263 11.421 1.194 1.00 72.62 166 SER A O 1
ATOM 1250 N N . THR A 1 167 ? 11.092 10.643 3.102 1.00 81.00 167 THR A N 1
ATOM 1251 C CA . THR A 1 167 ? 11.359 9.287 2.581 1.00 81.00 167 THR A CA 1
ATOM 1252 C C . THR A 1 167 ? 10.720 8.204 3.444 1.00 81.00 167 THR A C 1
ATOM 1254 O O . THR A 1 167 ? 11.089 7.030 3.370 1.00 81.00 167 THR A O 1
ATOM 1257 N N . SER A 1 168 ? 9.799 8.605 4.319 1.00 84.81 168 SER A N 1
ATOM 1258 C CA . SER A 1 168 ? 9.195 7.733 5.325 1.00 84.81 168 SER A CA 1
ATOM 1259 C C . SER A 1 168 ? 8.268 6.693 4.696 1.00 84.81 168 SER A C 1
ATOM 1261 O O . SER A 1 168 ? 8.343 5.523 5.075 1.00 84.81 168 SER A O 1
ATOM 1263 N N . ALA A 1 169 ? 7.476 7.092 3.694 1.00 90.69 169 ALA A N 1
ATOM 1264 C CA . ALA A 1 169 ? 6.611 6.198 2.923 1.00 90.69 169 ALA A CA 1
ATOM 1265 C C . ALA A 1 169 ? 7.399 5.352 1.913 1.00 90.69 169 ALA A C 1
ATOM 1267 O O . ALA A 1 169 ? 7.185 4.144 1.809 1.00 90.69 169 ALA A O 1
ATOM 1268 N N . LEU A 1 170 ? 8.378 5.963 1.236 1.00 92.12 170 LEU A N 1
ATOM 1269 C CA . LEU A 1 170 ? 9.108 5.373 0.110 1.00 92.12 170 LEU A CA 1
ATOM 1270 C C . LEU A 1 170 ? 9.686 3.982 0.411 1.00 92.12 170 LEU A C 1
ATOM 1272 O O . LEU A 1 170 ? 9.541 3.056 -0.381 1.00 92.12 170 LEU A O 1
ATOM 1276 N N . ARG A 1 171 ? 10.294 3.796 1.588 1.00 92.44 171 ARG A N 1
ATOM 1277 C CA . ARG A 1 171 ? 10.853 2.490 1.983 1.00 92.44 171 ARG A CA 1
ATOM 1278 C C . ARG A 1 171 ? 9.802 1.377 2.046 1.00 92.44 171 ARG A C 1
ATOM 1280 O O . ARG A 1 171 ? 10.115 0.218 1.782 1.00 92.44 171 ARG A O 1
ATOM 1287 N N . TRP A 1 172 ? 8.583 1.714 2.460 1.00 94.75 172 TRP A N 1
ATOM 1288 C CA . TRP A 1 172 ? 7.495 0.756 2.602 1.00 94.75 172 TRP A CA 1
ATOM 1289 C C . TRP A 1 172 ? 6.860 0.462 1.256 1.00 94.75 172 TRP A C 1
ATOM 1291 O O . TRP A 1 172 ? 6.649 -0.704 0.954 1.00 94.75 172 TRP A O 1
ATOM 1301 N N . VAL A 1 173 ? 6.677 1.487 0.423 1.00 95.25 173 VAL A N 1
ATOM 1302 C CA . VAL A 1 173 ? 6.209 1.339 -0.960 1.00 95.25 173 VAL A CA 1
ATOM 1303 C C . VAL A 1 173 ? 7.143 0.426 -1.763 1.00 95.25 173 VAL A C 1
ATOM 1305 O O . VAL A 1 173 ? 6.678 -0.533 -2.374 1.00 95.25 173 VAL A O 1
ATOM 1308 N N . LEU A 1 174 ? 8.464 0.623 -1.659 1.00 95.25 174 LEU A N 1
ATOM 1309 C CA . LEU A 1 174 ? 9.459 -0.275 -2.266 1.00 95.25 174 LEU A CA 1
ATOM 1310 C C . LEU A 1 174 ? 9.305 -1.723 -1.776 1.00 95.25 174 LEU A C 1
ATOM 1312 O O . LEU A 1 174 ? 9.316 -2.658 -2.573 1.00 95.25 174 LEU A O 1
ATOM 1316 N N . SER A 1 175 ? 9.089 -1.913 -0.470 1.00 95.38 175 SER A N 1
ATOM 1317 C CA . SER A 1 175 ? 8.867 -3.246 0.112 1.00 95.38 175 SER A CA 1
ATOM 1318 C C . SER A 1 175 ? 7.559 -3.891 -0.379 1.00 95.38 175 SER A C 1
ATOM 1320 O O . SER A 1 175 ? 7.499 -5.111 -0.575 1.00 95.38 175 SER A O 1
ATOM 1322 N N . CYS A 1 176 ? 6.505 -3.094 -0.583 1.00 96.31 176 CYS A N 1
ATOM 1323 C CA . CYS A 1 176 ? 5.238 -3.551 -1.152 1.00 96.31 176 CYS A CA 1
ATOM 1324 C C . CYS A 1 176 ? 5.418 -3.999 -2.607 1.00 96.31 176 CYS A C 1
ATOM 1326 O O . CYS A 1 176 ? 5.007 -5.108 -2.944 1.00 96.31 176 CYS A O 1
ATOM 1328 N N . LEU A 1 177 ? 6.099 -3.203 -3.439 1.00 96.25 177 LEU A N 1
ATOM 1329 C CA . LEU A 1 177 ? 6.397 -3.556 -4.832 1.00 96.25 177 LEU A CA 1
ATOM 1330 C C . LEU A 1 177 ? 7.250 -4.821 -4.947 1.00 96.25 177 LEU A C 1
ATOM 1332 O O . LEU A 1 177 ? 6.899 -5.722 -5.706 1.00 96.25 177 LEU A O 1
ATOM 1336 N N . ALA A 1 178 ? 8.306 -4.949 -4.138 1.00 95.75 178 ALA A N 1
ATOM 1337 C CA . ALA A 1 178 ? 9.109 -6.173 -4.076 1.00 95.75 178 ALA A CA 1
ATOM 1338 C C . ALA A 1 178 ? 8.258 -7.398 -3.699 1.00 95.75 178 ALA A C 1
ATOM 1340 O O . ALA A 1 178 ? 8.484 -8.515 -4.165 1.00 95.75 178 ALA A O 1
ATOM 1341 N N . THR A 1 179 ? 7.260 -7.214 -2.832 1.00 95.44 179 THR A N 1
ATOM 1342 C CA . THR A 1 179 ? 6.332 -8.286 -2.454 1.00 95.44 179 THR A CA 1
ATOM 1343 C C . THR A 1 179 ? 5.387 -8.641 -3.600 1.00 95.44 179 THR A C 1
ATOM 1345 O O . THR A 1 179 ? 5.202 -9.826 -3.850 1.00 95.44 179 THR A O 1
ATOM 1348 N N . LEU A 1 180 ? 4.854 -7.658 -4.331 1.00 95.56 180 LEU A N 1
ATOM 1349 C CA . LEU A 1 180 ? 3.994 -7.880 -5.499 1.00 95.56 180 LEU A CA 1
ATOM 1350 C C . LEU A 1 180 ? 4.719 -8.592 -6.645 1.00 95.56 180 LEU A C 1
ATOM 1352 O O . LEU A 1 180 ? 4.188 -9.559 -7.192 1.00 95.56 180 LEU A O 1
ATOM 1356 N N . LEU A 1 181 ? 5.939 -8.153 -6.973 1.00 95.69 181 LEU A N 1
ATOM 1357 C CA . LEU A 1 181 ? 6.762 -8.753 -8.029 1.00 95.69 181 LEU A CA 1
ATOM 1358 C C . LEU A 1 181 ? 7.078 -10.224 -7.736 1.00 95.69 181 LEU A C 1
ATOM 1360 O O . LEU A 1 181 ? 6.980 -11.065 -8.621 1.00 95.69 181 LEU A O 1
ATOM 1364 N N . ARG A 1 182 ? 7.364 -10.569 -6.473 1.00 94.69 182 ARG A N 1
ATOM 1365 C CA . ARG A 1 182 ? 7.609 -11.962 -6.052 1.00 94.69 182 ARG A CA 1
ATOM 1366 C C . ARG A 1 182 ? 6.388 -12.878 -6.154 1.00 94.69 182 ARG A C 1
ATOM 1368 O O . ARG A 1 182 ? 6.534 -14.085 -5.987 1.00 94.69 182 ARG A O 1
ATOM 1375 N N . LYS A 1 183 ? 5.189 -12.325 -6.349 1.00 94.75 183 LYS A N 1
ATOM 1376 C CA . LYS A 1 183 ? 3.955 -13.099 -6.537 1.00 94.75 183 LYS A CA 1
ATOM 1377 C C . LYS A 1 183 ? 3.597 -13.318 -8.002 1.00 94.75 183 LYS A C 1
ATOM 1379 O O . LYS A 1 183 ? 2.675 -14.085 -8.250 1.00 94.75 183 LYS A O 1
ATOM 1384 N N . GLN A 1 184 ? 4.294 -12.666 -8.930 1.00 94.25 184 GLN A N 1
ATOM 1385 C CA . GLN A 1 184 ? 4.061 -12.837 -10.358 1.00 94.25 184 GLN A CA 1
ATOM 1386 C C . GLN A 1 184 ? 4.583 -14.197 -10.831 1.00 94.25 184 GLN A C 1
ATOM 1388 O O . GLN A 1 184 ? 5.617 -14.675 -10.355 1.00 94.25 184 GLN A O 1
ATOM 1393 N N . ASP A 1 185 ? 3.850 -14.819 -11.749 1.00 92.31 185 ASP A N 1
ATOM 1394 C CA . ASP A 1 185 ? 4.279 -16.037 -12.426 1.00 92.31 185 ASP A CA 1
ATOM 1395 C C . ASP A 1 185 ? 5.286 -15.723 -13.543 1.00 92.31 185 ASP A C 1
ATOM 1397 O O . ASP A 1 185 ? 5.612 -14.568 -13.812 1.00 92.31 185 ASP A O 1
ATOM 1401 N N . LEU A 1 186 ? 5.831 -16.766 -14.174 1.00 92.56 186 LEU A N 1
ATOM 1402 C CA . LEU A 1 186 ? 6.864 -16.605 -15.198 1.00 92.56 186 LEU A CA 1
ATOM 1403 C C . LEU A 1 186 ? 6.347 -15.842 -16.427 1.00 92.56 186 LEU A C 1
ATOM 1405 O O . LEU A 1 186 ? 7.078 -15.033 -16.994 1.00 92.56 186 LEU A O 1
ATOM 1409 N N . GLU A 1 187 ? 5.096 -16.081 -16.821 1.00 93.56 187 GLU A N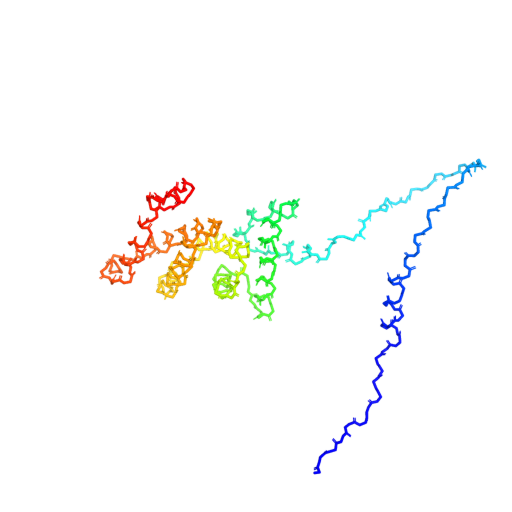 1
ATOM 1410 C CA . GLU A 1 187 ? 4.475 -15.414 -17.965 1.00 93.56 187 GLU A CA 1
ATOM 1411 C C . GLU A 1 187 ? 4.360 -13.907 -17.726 1.00 93.56 187 GLU A C 1
ATOM 1413 O O . GLU A 1 187 ? 4.668 -13.115 -18.623 1.00 93.56 187 GLU A O 1
ATOM 1418 N N . ALA A 1 188 ? 4.025 -13.499 -16.498 1.00 93.44 188 ALA A N 1
ATOM 1419 C CA . ALA A 1 188 ? 3.871 -12.097 -16.159 1.00 93.44 188 ALA A CA 1
ATOM 1420 C C . ALA A 1 188 ? 5.136 -11.254 -16.387 1.00 93.44 188 ALA A C 1
ATOM 1422 O O . ALA A 1 188 ? 5.030 -10.052 -16.636 1.00 93.44 188 ALA A O 1
ATOM 1423 N N . TRP A 1 189 ? 6.328 -11.859 -16.367 1.00 95.69 189 TRP A N 1
ATOM 1424 C CA . TRP A 1 189 ? 7.598 -11.176 -16.652 1.00 95.69 189 TRP A CA 1
ATOM 1425 C C . TRP A 1 189 ? 7.813 -10.832 -18.129 1.00 95.69 189 TRP A C 1
ATOM 1427 O O . TRP A 1 189 ? 8.685 -10.021 -18.438 1.00 95.69 189 TRP A O 1
ATOM 1437 N N . SER A 1 190 ? 7.013 -11.398 -19.035 1.00 94.81 190 SER A N 1
ATOM 1438 C CA . SER A 1 190 ? 6.999 -10.995 -20.444 1.00 94.81 190 SER A CA 1
ATOM 1439 C C . SER A 1 190 ? 6.217 -9.696 -20.680 1.00 94.81 190 SER A C 1
ATOM 1441 O O . SER A 1 190 ? 6.422 -9.031 -21.698 1.00 94.81 190 SER A O 1
ATOM 1443 N N . TYR A 1 191 ? 5.350 -9.297 -19.740 1.00 95.31 191 TYR A N 1
ATOM 1444 C CA . TYR A 1 191 ? 4.527 -8.103 -19.896 1.00 95.31 191 TYR A CA 1
ATOM 1445 C C . TYR A 1 191 ? 5.306 -6.815 -19.575 1.00 95.31 191 TYR A C 1
ATOM 1447 O O . TYR A 1 191 ? 5.999 -6.743 -18.553 1.00 95.31 191 TYR A O 1
ATOM 1455 N N . PRO A 1 192 ? 5.120 -5.740 -20.372 1.00 95.12 192 PRO A N 1
ATOM 1456 C CA . PRO A 1 192 ? 5.788 -4.458 -20.145 1.00 95.12 192 PRO A CA 1
ATOM 1457 C C . PRO A 1 192 ? 5.549 -3.866 -18.753 1.00 95.12 192 PRO A C 1
ATOM 1459 O O . PRO A 1 192 ? 6.463 -3.285 -18.174 1.00 95.12 192 PRO A O 1
ATOM 1462 N N . VAL A 1 193 ? 4.348 -4.045 -18.191 1.00 94.25 193 VAL A N 1
ATOM 1463 C CA . VAL A 1 193 ? 3.992 -3.519 -16.863 1.00 94.25 193 VAL A CA 1
ATOM 1464 C C . VAL A 1 193 ? 4.895 -4.086 -15.763 1.00 94.25 193 VAL A C 1
ATOM 1466 O O . VAL A 1 193 ? 5.423 -3.333 -14.949 1.00 94.25 193 VAL A O 1
ATOM 1469 N N . THR A 1 194 ? 5.151 -5.394 -15.768 1.00 96.19 194 THR A N 1
ATOM 1470 C CA . THR A 1 194 ? 5.995 -6.055 -14.763 1.00 96.19 194 THR A CA 1
ATOM 1471 C C . THR A 1 194 ? 7.439 -5.578 -14.866 1.00 96.19 194 THR A C 1
ATOM 1473 O O . THR A 1 194 ? 8.064 -5.258 -13.853 1.00 96.19 194 THR A O 1
ATOM 1476 N N . LEU A 1 195 ? 7.951 -5.459 -16.095 1.00 96.56 195 LEU A N 1
ATOM 1477 C CA . LEU A 1 195 ? 9.298 -4.953 -16.358 1.00 96.56 195 LEU A CA 1
ATOM 1478 C C . LEU A 1 195 ? 9.451 -3.489 -15.937 1.00 96.56 195 LEU A C 1
ATOM 1480 O O . LEU A 1 195 ? 10.449 -3.143 -15.307 1.00 96.56 195 LEU A O 1
ATOM 1484 N N . GLN A 1 196 ? 8.458 -2.644 -16.217 1.00 96.25 196 GLN A N 1
ATOM 1485 C CA . GLN A 1 196 ? 8.464 -1.238 -15.818 1.00 96.25 196 GLN A CA 1
ATOM 1486 C C . GLN A 1 196 ? 8.492 -1.088 -14.292 1.00 96.25 196 GLN A C 1
ATOM 1488 O O . GLN A 1 196 ? 9.270 -0.298 -13.760 1.00 96.25 196 GLN A O 1
ATOM 1493 N N . VAL A 1 197 ? 7.680 -1.869 -13.577 1.00 96.69 197 VAL A N 1
ATOM 1494 C CA . VAL A 1 197 ? 7.656 -1.868 -12.107 1.00 96.69 197 VAL A CA 1
ATOM 1495 C C . VAL A 1 197 ? 8.997 -2.343 -11.539 1.00 96.69 197 VAL A C 1
ATOM 1497 O O . VAL A 1 197 ? 9.531 -1.737 -10.608 1.00 96.69 197 VAL A O 1
ATOM 1500 N N . TYR A 1 198 ? 9.583 -3.389 -12.126 1.00 96.50 198 TYR A N 1
ATOM 1501 C CA . TYR A 1 198 ? 10.900 -3.891 -11.739 1.00 96.50 198 TYR A CA 1
ATOM 1502 C C . TYR A 1 198 ? 12.013 -2.854 -11.961 1.00 96.50 198 TYR A C 1
ATOM 1504 O O . TYR A 1 198 ? 12.810 -2.601 -11.058 1.00 96.50 198 TYR A O 1
ATOM 1512 N N . GLN A 1 199 ? 12.038 -2.196 -13.120 1.00 95.44 199 GLN A N 1
ATOM 1513 C CA . GLN A 1 199 ? 12.982 -1.114 -13.419 1.00 95.44 199 GLN A CA 1
ATOM 1514 C C . GLN A 1 199 ? 12.797 0.082 -12.478 1.00 95.44 199 GLN A C 1
ATOM 1516 O O . GLN A 1 199 ? 13.778 0.643 -11.985 1.00 95.44 199 GLN A O 1
ATOM 1521 N N . GLY A 1 200 ? 11.542 0.430 -12.176 1.00 94.12 200 GLY A N 1
ATOM 1522 C CA . GLY A 1 200 ? 11.191 1.438 -11.183 1.00 94.12 200 GLY A CA 1
ATOM 1523 C C . GLY A 1 200 ? 11.823 1.141 -9.830 1.00 94.12 200 GLY A C 1
ATOM 1524 O O . GLY A 1 200 ? 12.516 1.991 -9.276 1.00 94.12 200 GLY A O 1
ATOM 1525 N N . LEU A 1 201 ? 11.677 -0.087 -9.335 1.00 94.19 201 LEU A N 1
ATOM 1526 C CA . LEU A 1 201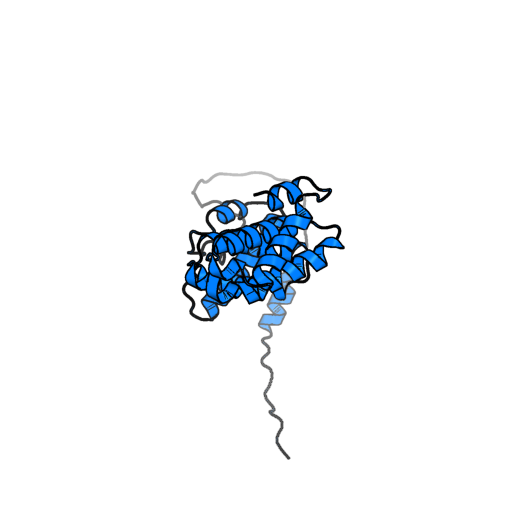 ? 12.305 -0.530 -8.092 1.00 94.19 201 LEU A CA 1
ATOM 1527 C C . LEU A 1 201 ? 13.842 -0.488 -8.167 1.00 94.19 201 LEU A C 1
ATOM 1529 O O . LEU A 1 201 ? 14.485 0.034 -7.251 1.00 94.19 201 LEU A O 1
ATOM 1533 N N . LEU A 1 202 ? 14.435 -0.968 -9.266 1.00 94.31 202 LEU A N 1
ATOM 1534 C CA . LEU A 1 202 ? 15.888 -0.966 -9.462 1.00 94.31 202 LEU A CA 1
ATOM 1535 C C . LEU A 1 202 ? 16.495 0.440 -9.412 1.00 94.31 202 LEU A C 1
ATOM 1537 O O . LEU A 1 202 ? 17.593 0.603 -8.875 1.00 94.31 202 LEU A O 1
ATOM 1541 N N . SER A 1 203 ? 15.784 1.461 -9.895 1.00 93.69 203 SER A N 1
ATOM 1542 C CA . SER A 1 203 ? 16.271 2.848 -9.871 1.00 93.69 203 SER A CA 1
ATOM 1543 C C . SER A 1 203 ? 16.590 3.363 -8.454 1.00 93.69 203 SER A C 1
ATOM 1545 O O . SER A 1 203 ? 17.468 4.208 -8.276 1.00 93.69 203 SER A O 1
ATOM 1547 N N . PHE A 1 204 ? 15.974 2.784 -7.414 1.00 92.62 204 PHE A N 1
ATOM 1548 C CA . PHE A 1 204 ? 16.207 3.158 -6.014 1.00 92.62 204 PHE A CA 1
ATOM 1549 C C . PHE A 1 204 ? 17.359 2.396 -5.343 1.00 92.62 204 PHE A C 1
ATOM 1551 O O . PHE A 1 204 ? 17.750 2.735 -4.221 1.00 92.62 204 PHE A O 1
ATOM 1558 N N . THR A 1 205 ? 17.970 1.416 -6.016 1.00 93.75 205 THR A N 1
ATOM 1559 C CA . THR A 1 205 ? 19.117 0.660 -5.475 1.00 93.75 205 THR A CA 1
ATOM 1560 C C . THR A 1 205 ? 20.374 1.519 -5.304 1.00 93.75 205 THR A C 1
ATOM 1562 O O . THR A 1 205 ? 21.222 1.202 -4.470 1.00 93.75 205 THR A O 1
ATOM 1565 N N . VAL A 1 206 ? 20.459 2.644 -6.020 1.00 92.81 206 VAL A N 1
ATOM 1566 C CA . VAL A 1 206 ? 21.558 3.626 -5.960 1.00 92.81 206 VAL A CA 1
ATOM 1567 C C . VAL A 1 206 ? 21.167 4.936 -5.262 1.00 92.81 206 VAL A C 1
ATOM 1569 O O . VAL A 1 206 ? 21.931 5.896 -5.253 1.00 92.81 206 VAL A O 1
ATOM 1572 N N . HIS A 1 207 ? 19.992 4.987 -4.630 1.00 91.75 207 HIS A N 1
ATOM 1573 C CA . HIS A 1 207 ? 19.465 6.186 -3.972 1.00 91.75 207 HIS A CA 1
ATOM 1574 C C . HIS A 1 207 ? 20.424 6.751 -2.892 1.00 91.75 207 HIS A C 1
ATOM 1576 O O . HIS A 1 207 ? 21.010 5.978 -2.135 1.00 91.75 207 HIS A O 1
ATOM 1582 N N . PRO A 1 208 ? 20.570 8.076 -2.698 1.00 88.94 208 PRO A N 1
ATOM 1583 C CA . PRO A 1 208 ? 21.541 8.641 -1.745 1.00 88.94 208 PRO A CA 1
ATOM 1584 C C . PRO A 1 208 ? 21.302 8.223 -0.283 1.00 88.94 208 PRO A C 1
ATOM 1586 O O . PRO A 1 208 ? 22.249 7.983 0.469 1.00 88.94 208 PRO A O 1
ATOM 1589 N N . LYS A 1 209 ? 20.037 8.058 0.132 1.00 89.44 209 LYS A N 1
ATOM 1590 C CA . LYS A 1 209 ? 19.688 7.628 1.500 1.00 89.44 209 LYS A CA 1
ATOM 1591 C C . LYS A 1 209 ? 19.864 6.103 1.693 1.00 89.44 209 LYS A C 1
ATOM 1593 O O . LYS A 1 209 ? 19.131 5.341 1.056 1.00 89.44 209 LYS A O 1
ATOM 1598 N N . PRO A 1 210 ? 20.711 5.628 2.637 1.00 90.69 210 PRO A N 1
ATOM 1599 C CA . PRO A 1 210 ? 20.992 4.196 2.832 1.00 90.69 210 PRO A CA 1
ATOM 1600 C C . PRO A 1 210 ? 19.767 3.333 3.156 1.00 90.69 210 PRO A C 1
ATOM 1602 O O . PRO A 1 210 ? 19.663 2.203 2.688 1.00 90.69 210 PRO A O 1
ATOM 1605 N N . LYS A 1 211 ? 18.810 3.871 3.928 1.00 89.12 211 LYS A N 1
ATOM 1606 C CA . LYS A 1 211 ? 17.568 3.160 4.287 1.00 89.12 211 LYS A CA 1
ATOM 1607 C C . LYS A 1 211 ? 16.720 2.807 3.060 1.00 89.12 211 LYS A C 1
ATOM 1609 O O . LYS A 1 211 ? 16.057 1.777 3.070 1.00 89.12 211 LYS A O 1
ATOM 1614 N N . ILE A 1 212 ? 16.751 3.653 2.030 1.00 91.56 212 ILE A N 1
ATOM 1615 C CA . ILE A 1 212 ? 15.995 3.462 0.788 1.00 91.56 212 ILE A CA 1
ATOM 1616 C C . ILE A 1 212 ? 16.692 2.446 -0.108 1.00 91.56 212 ILE A C 1
ATOM 1618 O O . ILE A 1 212 ? 16.044 1.500 -0.542 1.00 91.56 212 ILE A O 1
ATOM 1622 N N . ARG A 1 213 ? 18.020 2.547 -0.266 1.00 93.19 213 ARG A N 1
ATOM 1623 C CA . ARG A 1 213 ? 18.797 1.527 -0.993 1.00 93.19 213 ARG A CA 1
ATOM 1624 C C . ARG A 1 213 ? 18.579 0.137 -0.422 1.00 93.19 213 ARG A C 1
ATOM 1626 O O . ARG A 1 213 ? 18.262 -0.785 -1.159 1.00 93.19 213 ARG A O 1
ATOM 1633 N N . LYS A 1 214 ? 18.683 0.006 0.905 1.00 91.19 214 LYS A N 1
ATOM 1634 C CA . LYS A 1 214 ? 18.482 -1.275 1.587 1.00 91.19 214 LYS A CA 1
ATOM 1635 C C . LYS A 1 214 ? 17.083 -1.847 1.345 1.00 91.19 214 LYS A C 1
ATOM 1637 O O . LYS A 1 214 ? 16.951 -3.057 1.254 1.00 91.19 214 LYS A O 1
ATOM 1642 N N . ALA A 1 215 ? 16.056 -1.001 1.256 1.00 90.75 215 ALA A N 1
ATOM 1643 C CA . ALA A 1 215 ? 14.696 -1.446 0.962 1.00 90.75 215 ALA A CA 1
ATOM 1644 C C . ALA A 1 215 ? 14.515 -1.869 -0.507 1.00 90.75 215 ALA A C 1
ATOM 1646 O O . ALA A 1 215 ? 13.774 -2.806 -0.764 1.00 90.75 215 ALA A O 1
ATOM 1647 N N . ALA A 1 216 ? 15.192 -1.207 -1.451 1.00 91.06 216 ALA A N 1
ATOM 1648 C CA . ALA A 1 216 ? 15.149 -1.554 -2.875 1.00 91.06 216 ALA A CA 1
ATOM 1649 C C . ALA A 1 216 ? 15.975 -2.806 -3.230 1.00 91.06 216 ALA A C 1
ATOM 1651 O O . ALA A 1 216 ? 15.745 -3.424 -4.258 1.00 91.06 216 ALA A O 1
ATOM 1652 N N . GLN A 1 217 ? 16.957 -3.167 -2.403 1.00 88.00 217 GLN A N 1
ATOM 1653 C CA . GLN A 1 217 ? 17.835 -4.327 -2.613 1.00 88.00 217 GLN A CA 1
ATOM 1654 C C . GLN A 1 217 ? 17.341 -5.609 -1.917 1.00 88.00 217 GLN A C 1
ATOM 1656 O O . GLN A 1 217 ? 18.051 -6.613 -1.928 1.00 88.00 217 GLN A O 1
ATOM 1661 N N . HIS A 1 218 ? 16.177 -5.563 -1.262 1.00 72.06 218 HIS A N 1
ATOM 1662 C CA . HIS A 1 218 ? 15.623 -6.648 -0.447 1.00 72.06 218 HIS A CA 1
ATOM 1663 C C . HIS A 1 218 ? 14.516 -7.404 -1.190 1.00 72.06 218 HIS A C 1
ATOM 1665 O O . HIS A 1 218 ? 14.406 -8.636 -0.982 1.00 72.06 218 HIS A O 1
#

Secondary structure (DSSP, 8-state):
------------HHHHHHHHHHH----------------------------S-TTTHHHHT---GGGHHHHTTTT---HHHHHHHHHHHHHHHHHHHTT----HHHHHHHHHHHHHH--SHHHHHHHHHHHHHHTTTS-HHHHHHTHHHHHHHHHHHHHHHHSSS--TTHHHHHHHHHHHHTT--TGGGGSHHHHHHHHHHHHGGG-SSHHHHHHHT-